Protein AF-0000000080018360 (afdb_homodimer)

Foldseek 3Di:
DDPVVLVVLLLVVDDPVVNVVVVVVVVVVVVLVPPPDPVLVSLLVVLVVLLVVLVVCLVVDDPVVSVLSVVVNVVSVVCNVCVVVLVVDPVSVVVCVVVVVVSVVVVCVVVCSVVVSVVVVD/DDPVVLVVLLLVVDDPVVNVVVVVVVVVVVVLVPPPDPVLVSVLVVLVVLLVVLVVPLVVDDPVVSVLSVVVNVVSVVCNVCVVVLVVDPVSVVVCVVVVVVVVVVVCVVVCSVVVSVVVVD

Sequence (244 aa):
MTDLTKKQERFLQDDIPTRLGHLAANLARIKSFSDEQTHPDFAVNLIRESQYFIEWTAPQMDIDTAAELVDLGRTLSRWKLNWEKIWSDAAALSQVKGEVASWSQRVLDMSGLLSESVSEACMTDLTKKQERFLQDDIPTRLGHLAANLARIKSFSDEQTHPDFAVNLIRESQYFIEWTAPQMDIDTAAELVDLGRTLSRWKLNWEKIWSDAAALSQVKGEVASWSQRVLDMSGLLSESVSEAC

Solvent-accessible surface area (backbone atoms only — not comparable to full-atom values): 12720 Å² total; per-residue (Å²): 132,52,76,64,51,55,50,45,56,57,52,65,71,44,55,67,44,56,44,31,43,52,42,20,51,39,30,47,49,37,25,57,62,38,46,78,85,59,53,69,51,47,45,41,50,41,42,52,52,40,44,50,51,38,67,74,45,32,82,79,44,59,70,70,59,21,50,52,41,48,51,50,41,51,52,42,49,54,44,58,76,40,35,71,61,30,68,74,28,70,70,50,20,51,48,49,27,56,52,30,47,53,48,18,53,52,35,33,60,71,26,43,58,65,55,50,64,54,51,72,71,101,129,52,76,65,51,55,50,46,56,57,52,64,70,44,55,68,42,57,44,32,42,54,43,19,53,37,30,47,48,38,25,54,61,37,45,76,85,53,51,70,50,47,44,42,49,42,42,52,54,40,43,50,51,38,66,74,44,31,82,78,44,60,70,70,59,21,50,51,41,49,51,50,42,50,53,43,50,52,46,57,76,40,37,72,61,29,70,75,28,69,69,50,22,52,50,48,26,53,51,31,45,53,49,20,51,51,37,31,60,72,24,43,57,64,54,53,64,54,53,72,72,102

Radius of gyration: 18.2 Å; Cα contacts (8 Å, |Δi|>4): 245; chains: 2; bounding box: 44×48×46 Å

pLDDT: mean 80.04, std 15.71, range [26.86, 96.25]

Structure (mmCIF, N/CA/C/O backbone):
data_AF-0000000080018360-model_v1
#
loop_
_entity.id
_entity.type
_entity.pdbx_description
1 polymer 'Uncharacterized protein'
#
loop_
_atom_site.group_PDB
_atom_site.id
_atom_site.type_symbol
_atom_site.label_atom_id
_atom_site.label_alt_id
_atom_site.label_comp_id
_atom_site.label_asym_id
_atom_site.label_entity_id
_atom_site.label_seq_id
_atom_site.pdbx_PDB_ins_code
_atom_site.Cartn_x
_atom_site.Cartn_y
_atom_site.Cartn_z
_atom_site.occupancy
_atom_site.B_iso_or_equiv
_atom_site.auth_seq_id
_atom_site.auth_comp_id
_atom_site.auth_asym_id
_atom_site.auth_atom_id
_atom_site.pdbx_PDB_model_num
ATOM 1 N N . MET A 1 1 ? 8.453 3.771 -24.656 1 48.09 1 MET A N 1
ATOM 2 C CA . MET A 1 1 ? 8.695 2.994 -23.453 1 48.09 1 MET A CA 1
ATOM 3 C C . MET A 1 1 ? 7.438 2.941 -22.578 1 48.09 1 MET A C 1
ATOM 5 O O . MET A 1 1 ? 6.82 3.975 -22.312 1 48.09 1 MET A O 1
ATOM 9 N N . THR A 1 2 ? 6.727 1.75 -22.422 1 59.97 2 THR A N 1
ATOM 10 C CA . THR A 1 2 ? 5.473 1.615 -21.703 1 59.97 2 THR A CA 1
ATOM 11 C C . THR A 1 2 ? 5.68 1.87 -20.203 1 59.97 2 THR A C 1
ATOM 13 O O . THR A 1 2 ? 6.812 1.861 -19.719 1 59.97 2 THR A O 1
ATOM 16 N N . ASP A 1 3 ? 4.605 2.414 -19.656 1 65.56 3 ASP A N 1
ATOM 17 C CA . ASP A 1 3 ? 4.652 2.684 -18.219 1 65.56 3 ASP A CA 1
ATOM 18 C C . ASP A 1 3 ? 5.32 1.534 -17.469 1 65.56 3 ASP A C 1
ATOM 20 O O . ASP A 1 3 ? 6.07 1.761 -16.516 1 65.56 3 ASP A O 1
ATOM 24 N N . LEU A 1 4 ? 5.094 0.292 -17.953 1 72.75 4 LEU A N 1
ATOM 25 C CA . LEU A 1 4 ? 5.664 -0.901 -17.344 1 72.75 4 LEU A CA 1
ATOM 26 C C . LEU A 1 4 ? 7.176 -0.945 -17.547 1 72.75 4 LEU A C 1
ATOM 28 O O . LEU A 1 4 ? 7.914 -1.351 -16.656 1 72.75 4 LEU A O 1
ATOM 32 N N . THR A 1 5 ? 7.617 -0.548 -18.703 1 76.44 5 THR A N 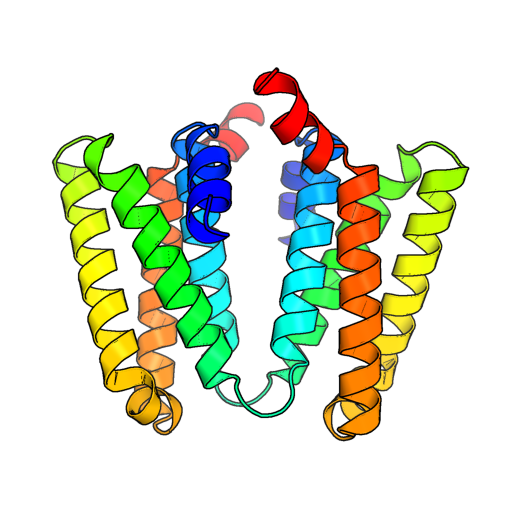1
ATOM 33 C CA . THR A 1 5 ? 9.047 -0.543 -19 1 76.44 5 THR A CA 1
ATOM 34 C C . THR A 1 5 ? 9.781 0.445 -18.109 1 76.44 5 THR A C 1
ATOM 36 O O . THR A 1 5 ? 10.875 0.149 -17.609 1 76.44 5 THR A O 1
ATOM 39 N N . LYS A 1 6 ? 9.25 1.618 -17.969 1 70.88 6 LYS A N 1
ATOM 40 C CA . LYS A 1 6 ? 9.836 2.619 -17.094 1 70.88 6 LYS A CA 1
ATOM 41 C C . LYS A 1 6 ? 9.906 2.109 -15.648 1 70.88 6 LYS A C 1
ATOM 43 O O . LYS A 1 6 ? 10.914 2.301 -14.969 1 70.88 6 LYS A O 1
ATOM 48 N N . LYS A 1 7 ? 8.805 1.447 -15.188 1 77.06 7 LYS A N 1
ATOM 49 C CA . LYS A 1 7 ? 8.742 0.887 -13.844 1 77.06 7 LYS A CA 1
ATOM 50 C C . LYS A 1 7 ? 9.797 -0.202 -13.656 1 77.06 7 LYS A C 1
ATOM 52 O O . LYS A 1 7 ? 10.445 -0.273 -12.609 1 77.06 7 LYS A O 1
ATOM 57 N N . GLN A 1 8 ? 9.945 -0.97 -14.734 1 83.31 8 GLN A N 1
ATOM 58 C CA . GLN A 1 8 ? 10.938 -2.039 -14.68 1 83.31 8 GLN A CA 1
ATOM 59 C C . GLN A 1 8 ? 12.344 -1.473 -14.539 1 83.31 8 GLN A C 1
ATOM 61 O O . GLN A 1 8 ? 13.141 -1.956 -13.727 1 83.31 8 GLN A O 1
ATOM 66 N N . GLU A 1 9 ? 12.633 -0.503 -15.359 1 80.56 9 GLU A N 1
ATOM 67 C CA . GLU A 1 9 ? 13.961 0.108 -15.352 1 80.56 9 GLU A CA 1
ATOM 68 C C . GLU A 1 9 ? 14.297 0.678 -13.977 1 80.56 9 GLU A C 1
ATOM 70 O O . GLU A 1 9 ? 15.406 0.505 -13.477 1 80.56 9 GLU A O 1
ATOM 75 N N . ARG A 1 10 ? 13.391 1.331 -13.391 1 78.88 10 ARG A N 1
ATOM 76 C CA . ARG A 1 10 ? 13.578 1.902 -12.062 1 78.88 10 ARG A CA 1
ATOM 77 C C . ARG A 1 10 ? 13.742 0.808 -11.016 1 78.88 10 ARG A C 1
ATOM 79 O O . ARG A 1 10 ? 14.602 0.912 -10.133 1 78.88 10 ARG A O 1
ATOM 86 N N . PHE A 1 11 ? 12.828 -0.207 -11.164 1 84.12 11 PHE A N 1
ATOM 87 C CA . PHE A 1 11 ? 12.828 -1.333 -10.234 1 84.12 11 PHE A CA 1
ATOM 88 C C . PHE A 1 11 ? 14.172 -2.059 -10.273 1 84.12 11 PHE A C 1
ATOM 90 O O . PHE A 1 11 ? 14.703 -2.438 -9.227 1 84.12 11 PHE A O 1
ATOM 97 N N . LEU A 1 12 ? 14.75 -2.127 -11.422 1 85.38 12 LEU A N 1
ATOM 98 C CA . LEU A 1 12 ? 15.969 -2.908 -11.602 1 85.38 12 LEU A CA 1
ATOM 99 C C . LEU A 1 12 ? 17.188 -2.115 -11.148 1 85.38 12 LEU A C 1
ATOM 101 O O . LEU A 1 12 ? 18.266 -2.686 -10.961 1 85.38 12 LEU A O 1
ATOM 105 N N . GLN A 1 13 ? 17.078 -0.792 -10.906 1 81.94 13 GLN A N 1
ATOM 106 C CA . GLN A 1 13 ? 18.172 0.032 -10.383 1 81.94 13 GLN A CA 1
ATOM 107 C C . GLN A 1 13 ? 18.406 -0.251 -8.898 1 81.94 13 GLN A C 1
ATOM 109 O O . GLN A 1 13 ? 19.484 0.001 -8.375 1 81.94 13 GLN A O 1
ATOM 114 N N . ASP A 1 14 ? 17.375 -0.763 -8.258 1 81.38 14 ASP A N 1
ATOM 115 C CA . ASP A 1 14 ? 17.484 -1.084 -6.84 1 81.38 14 ASP A CA 1
ATOM 116 C C . ASP A 1 14 ? 18.266 -2.377 -6.625 1 81.38 14 ASP A C 1
ATOM 118 O O . ASP A 1 14 ? 18.281 -3.248 -7.5 1 81.38 14 ASP A O 1
ATOM 122 N N . ASP A 1 15 ? 18.984 -2.4 -5.461 1 84.62 15 ASP A N 1
ATOM 123 C CA . ASP A 1 15 ? 19.625 -3.662 -5.113 1 84.62 15 ASP A CA 1
ATOM 124 C C . ASP A 1 15 ? 18.594 -4.719 -4.73 1 84.62 15 ASP A C 1
ATOM 126 O O . ASP A 1 15 ? 17.422 -4.398 -4.508 1 84.62 15 ASP A O 1
ATOM 130 N N . ILE A 1 16 ? 18.906 -5.984 -4.691 1 85.06 16 ILE A N 1
ATOM 131 C CA . ILE A 1 16 ? 18.016 -7.125 -4.52 1 85.06 16 ILE A CA 1
ATOM 132 C C . ILE A 1 16 ? 17.266 -6.992 -3.201 1 85.06 16 ILE A C 1
ATOM 134 O O . ILE A 1 16 ? 16.031 -7.145 -3.164 1 85.06 16 ILE A O 1
ATOM 138 N N . PRO A 1 17 ? 17.938 -6.621 -2.035 1 82.06 17 PRO A N 1
ATOM 139 C CA . PRO A 1 17 ? 17.188 -6.453 -0.789 1 82.06 17 PRO A CA 1
ATOM 140 C C . PRO A 1 17 ? 16.078 -5.398 -0.902 1 82.06 17 PRO A C 1
ATOM 142 O O . PRO A 1 17 ? 14.977 -5.602 -0.398 1 82.06 17 PRO A O 1
ATOM 145 N N . THR A 1 18 ? 16.297 -4.34 -1.605 1 81.94 18 THR A N 1
ATOM 146 C CA . THR A 1 18 ? 15.312 -3.285 -1.796 1 81.94 18 THR A CA 1
ATOM 147 C C . THR A 1 18 ? 14.18 -3.764 -2.695 1 81.94 18 THR A C 1
ATOM 149 O O . THR A 1 18 ? 13.008 -3.488 -2.426 1 81.94 18 THR A O 1
ATOM 152 N N . ARG A 1 19 ? 14.5 -4.516 -3.748 1 85.19 19 ARG A N 1
ATOM 153 C CA . ARG A 1 19 ? 13.492 -5.07 -4.637 1 85.19 19 ARG A CA 1
ATOM 154 C C . ARG A 1 19 ? 12.562 -6.023 -3.887 1 85.19 19 ARG A C 1
ATOM 156 O O . ARG A 1 19 ? 11.344 -5.957 -4.035 1 85.19 19 ARG A O 1
ATOM 163 N N . LEU A 1 20 ? 13.125 -6.883 -3.098 1 86.81 20 LEU A N 1
ATOM 164 C CA . LEU A 1 20 ? 12.344 -7.809 -2.285 1 86.81 20 LEU A CA 1
ATOM 165 C C . LEU A 1 20 ? 11.516 -7.055 -1.244 1 86.81 20 LEU A C 1
ATOM 167 O O . LEU A 1 20 ? 10.414 -7.48 -0.891 1 86.81 20 LEU A O 1
ATOM 171 N N . GLY A 1 21 ? 12.023 -5.941 -0.78 1 83.5 21 GLY A N 1
ATOM 172 C CA . GLY A 1 21 ? 11.266 -5.074 0.111 1 83.5 21 GLY A CA 1
ATOM 173 C C . GLY A 1 21 ? 10 -4.527 -0.522 1 83.5 21 GLY A C 1
ATOM 174 O O . GLY A 1 21 ? 8.945 -4.496 0.115 1 83.5 21 GLY A O 1
ATOM 175 N N . HIS A 1 22 ? 10.125 -4.098 -1.793 1 82.44 22 HIS A N 1
ATOM 176 C CA . HIS A 1 22 ? 8.953 -3.623 -2.52 1 82.44 22 HIS A CA 1
ATOM 177 C C . HIS A 1 22 ? 7.902 -4.723 -2.65 1 82.44 22 HIS A C 1
ATOM 179 O O . HIS A 1 22 ? 6.707 -4.469 -2.49 1 82.44 22 HIS A O 1
ATOM 185 N N . LEU A 1 23 ? 8.391 -5.973 -2.99 1 89.25 23 LEU A N 1
ATOM 186 C CA . LEU A 1 23 ? 7.496 -7.117 -3.102 1 89.25 23 LEU A CA 1
ATOM 187 C C . LEU A 1 23 ? 6.801 -7.398 -1.773 1 89.25 23 LEU A C 1
ATOM 189 O O . LEU A 1 23 ? 5.578 -7.566 -1.73 1 89.25 23 LEU A O 1
ATOM 193 N N . ALA A 1 24 ? 7.512 -7.391 -0.671 1 87.44 24 ALA A N 1
ATOM 194 C CA . ALA A 1 24 ? 6.949 -7.609 0.659 1 87.44 24 ALA A CA 1
ATOM 195 C C . ALA A 1 24 ? 5.914 -6.543 0.998 1 87.44 24 ALA A C 1
ATOM 197 O O . ALA A 1 24 ? 4.867 -6.844 1.574 1 87.44 24 ALA A O 1
ATOM 198 N N . ALA A 1 25 ? 6.215 -5.32 0.672 1 81.5 25 ALA A N 1
ATOM 199 C CA . ALA A 1 25 ? 5.293 -4.219 0.925 1 81.5 25 ALA A CA 1
ATOM 200 C C . ALA A 1 25 ? 3.984 -4.41 0.163 1 81.5 25 ALA A C 1
ATOM 202 O O . ALA A 1 25 ? 2.902 -4.156 0.7 1 81.5 25 ALA A O 1
ATOM 203 N N . ASN A 1 26 ? 4.059 -4.852 -1.148 1 83.38 26 ASN A N 1
ATOM 204 C CA . ASN A 1 26 ? 2.854 -5.141 -1.919 1 83.38 26 ASN A CA 1
ATOM 205 C C . ASN A 1 26 ? 2.014 -6.23 -1.256 1 83.38 26 ASN A C 1
ATOM 207 O O . ASN A 1 26 ? 0.793 -6.102 -1.15 1 83.38 26 ASN A O 1
ATOM 211 N N . LEU A 1 27 ? 2.688 -7.32 -0.835 1 88.88 27 LEU A N 1
ATOM 212 C CA . LEU A 1 27 ? 1.98 -8.422 -0.188 1 88.88 27 LEU A CA 1
ATOM 213 C C . LEU A 1 27 ? 1.293 -7.945 1.089 1 88.88 27 LEU A C 1
ATOM 215 O O . LEU A 1 27 ? 0.146 -8.312 1.354 1 88.88 27 LEU A O 1
ATOM 219 N N . ALA A 1 28 ? 1.943 -7.133 1.874 1 82.38 28 ALA A N 1
ATOM 220 C CA . ALA A 1 28 ? 1.349 -6.559 3.08 1 82.38 28 ALA A CA 1
ATOM 221 C C . ALA A 1 28 ? 0.126 -5.711 2.738 1 82.38 28 ALA A C 1
ATOM 223 O O . ALA A 1 28 ? -0.872 -5.73 3.463 1 82.38 28 ALA A O 1
ATOM 224 N N . ARG A 1 29 ? 0.218 -5.055 1.619 1 78.56 29 ARG A N 1
ATOM 225 C CA . ARG A 1 29 ? -0.897 -4.219 1.186 1 78.56 29 ARG A CA 1
ATOM 226 C C . ARG A 1 29 ? -2.074 -5.07 0.728 1 78.56 29 ARG A C 1
ATOM 228 O O . ARG A 1 29 ? -3.232 -4.734 0.991 1 78.56 29 ARG A O 1
ATOM 235 N N . ILE A 1 30 ? -1.871 -6.152 0.017 1 81.19 30 ILE A N 1
ATOM 236 C CA . ILE A 1 30 ? -2.924 -7.078 -0.384 1 81.19 30 ILE A CA 1
ATOM 237 C C . ILE A 1 30 ? -3.643 -7.609 0.855 1 81.19 30 ILE A C 1
ATOM 239 O O . ILE A 1 30 ? -4.875 -7.676 0.886 1 81.19 30 ILE A O 1
ATOM 243 N N . LYS A 1 31 ? -2.807 -8.016 1.844 1 79.31 31 LYS A N 1
ATOM 244 C CA . LYS A 1 31 ? -3.383 -8.477 3.105 1 79.31 31 LYS A CA 1
ATOM 245 C C . LYS A 1 31 ? -4.309 -7.418 3.699 1 79.31 31 LYS A C 1
ATOM 247 O O . LYS A 1 31 ? -5.418 -7.734 4.141 1 79.31 31 LYS A O 1
ATOM 252 N N . SER A 1 32 ? -3.85 -6.305 3.715 1 69.75 32 SER A N 1
ATOM 253 C CA . SER A 1 32 ? -4.609 -5.215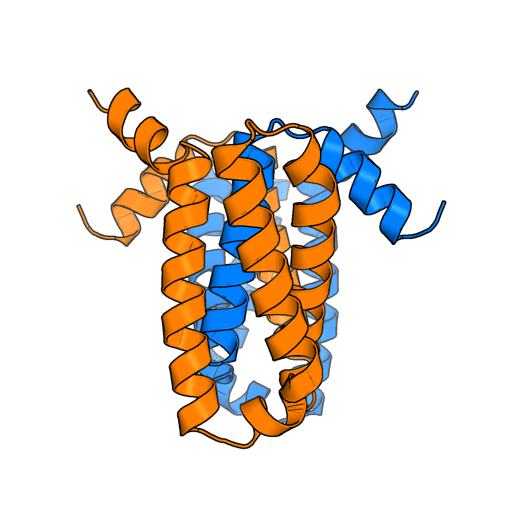 4.32 1 69.75 32 SER A CA 1
ATOM 254 C C . SER A 1 32 ? -5.926 -4.984 3.586 1 69.75 32 SER A C 1
ATOM 256 O O . SER A 1 32 ? -6.949 -4.699 4.211 1 69.75 32 SER A O 1
ATOM 258 N N . PHE A 1 33 ? -5.914 -5.133 2.301 1 65.69 33 PHE A N 1
ATOM 259 C CA . PHE A 1 33 ? -7.117 -4.953 1.498 1 65.69 33 PHE A CA 1
ATOM 260 C C . PHE A 1 33 ? -8.102 -6.094 1.726 1 65.69 33 PHE A C 1
ATOM 262 O O . PHE A 1 33 ? -9.312 -5.902 1.655 1 65.69 33 PHE A O 1
ATOM 269 N N . SER A 1 34 ? -7.547 -7.363 1.735 1 59.34 34 SER A N 1
ATOM 270 C CA . SER A 1 34 ? -8.414 -8.523 1.923 1 59.34 34 SER A CA 1
ATOM 271 C C . SER A 1 34 ? -9.117 -8.477 3.275 1 59.34 34 SER A C 1
ATOM 273 O O . SER A 1 34 ? -10.031 -9.258 3.533 1 59.34 34 SER A O 1
ATOM 275 N N . ASP A 1 35 ? -8.586 -7.898 4.07 1 53.12 35 ASP A N 1
ATOM 276 C CA . ASP A 1 35 ? -9.281 -7.746 5.34 1 53.12 35 ASP A CA 1
ATOM 277 C C . ASP A 1 35 ? -10.672 -7.141 5.137 1 53.12 35 ASP A C 1
ATOM 279 O O . ASP A 1 35 ? -10.852 -6.27 4.289 1 53.12 35 ASP A O 1
ATOM 283 N N . GLU A 1 36 ? -11.664 -8.328 5.051 1 45.75 36 GLU A N 1
ATOM 284 C CA . GLU A 1 36 ? -13.078 -8.062 4.836 1 45.75 36 GLU A CA 1
ATOM 285 C C . GLU A 1 36 ? -13.352 -6.562 4.727 1 45.75 36 GLU A C 1
ATOM 287 O O . GLU A 1 36 ? -13.945 -6.102 3.748 1 45.75 36 GLU A O 1
ATOM 292 N N . GLN A 1 37 ? -14.289 -6.273 5.727 1 41 37 GLN A N 1
ATOM 293 C CA . GLN A 1 37 ? -15.125 -5.09 5.906 1 41 37 GLN A CA 1
ATOM 294 C C . GLN A 1 37 ? -14.359 -3.818 5.562 1 41 37 GLN A C 1
ATOM 296 O O . GLN A 1 37 ? -14.891 -2.92 4.906 1 41 37 GLN A O 1
ATOM 301 N N . THR A 1 38 ? -13.328 -3.27 6.543 1 46.16 38 THR A N 1
ATOM 302 C CA . THR A 1 38 ? -13.117 -1.935 7.094 1 46.16 38 THR A CA 1
ATOM 303 C C . THR A 1 38 ? -12.102 -1.157 6.258 1 46.16 38 THR A C 1
ATOM 305 O O . THR A 1 38 ? -10.898 -1.269 6.473 1 46.16 38 THR A O 1
ATOM 308 N N . HIS A 1 39 ? -12.219 -1.33 4.98 1 53.59 39 HIS A N 1
ATOM 309 C CA . HIS A 1 39 ? -11.492 -0.541 3.994 1 53.59 39 HIS A CA 1
ATOM 310 C C . HIS A 1 39 ? -11.172 0.852 4.527 1 53.59 39 HIS A C 1
ATOM 312 O O . HIS A 1 39 ? -10.016 1.288 4.484 1 53.59 39 HIS A O 1
ATOM 318 N N . PRO A 1 40 ? -12.352 1.3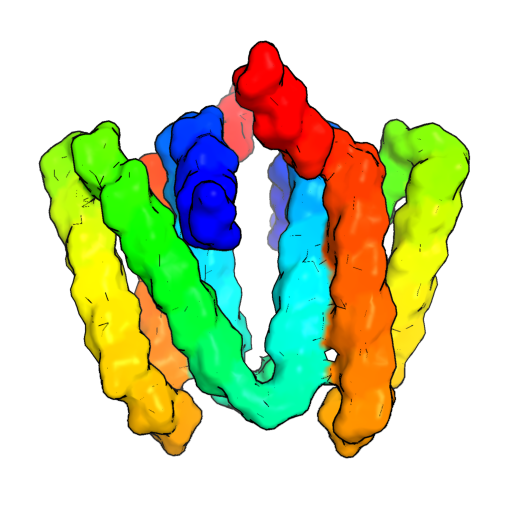68 5.012 1 62.31 40 PRO A N 1
ATOM 319 C CA . PRO A 1 40 ? -12.094 2.709 5.539 1 62.31 40 PRO A CA 1
ATOM 320 C C . PRO A 1 40 ? -10.984 2.729 6.59 1 62.31 40 PRO A C 1
ATOM 322 O O . PRO A 1 40 ? -10.211 3.686 6.66 1 62.31 40 PRO A O 1
ATOM 325 N N . ASP A 1 41 ? -10.906 1.486 7.211 1 65.44 41 ASP A N 1
ATOM 326 C CA . ASP A 1 41 ? -9.922 1.452 8.289 1 65.44 41 ASP A CA 1
ATOM 327 C C . ASP A 1 41 ? -8.5 1.426 7.738 1 65.44 41 ASP A C 1
ATOM 329 O O . ASP A 1 41 ? -7.59 2.018 8.328 1 65.44 41 ASP A O 1
ATOM 333 N N . PHE A 1 42 ? -8.375 0.787 6.723 1 71.69 42 PHE A N 1
ATOM 334 C CA . PHE A 1 42 ? -7.043 0.694 6.129 1 71.69 42 PHE A CA 1
ATOM 335 C C . PHE A 1 42 ? -6.566 2.061 5.648 1 71.69 42 PHE A C 1
ATOM 337 O O . PHE A 1 42 ? -5.41 2.43 5.859 1 71.69 42 PHE A O 1
ATOM 344 N N . ALA A 1 43 ? -7.469 2.746 4.953 1 77.06 43 ALA A N 1
ATOM 345 C CA . ALA A 1 43 ? -7.109 4.09 4.512 1 77.06 43 ALA A CA 1
ATOM 346 C C . ALA A 1 43 ? -6.742 4.98 5.695 1 77.06 43 ALA A C 1
ATOM 348 O O . ALA A 1 43 ? -5.789 5.758 5.621 1 77.06 43 ALA A O 1
ATOM 349 N N . VAL A 1 44 ? -7.434 4.723 6.758 1 79 44 VAL A N 1
ATOM 350 C CA . VAL A 1 44 ? -7.176 5.508 7.961 1 79 44 VAL A CA 1
ATOM 351 C C . VAL A 1 44 ? -5.805 5.148 8.531 1 79 44 VAL A C 1
ATOM 353 O O . VAL A 1 44 ? -5.07 6.02 8.992 1 79 44 VAL A O 1
ATOM 356 N N . ASN A 1 45 ? -5.473 3.883 8.492 1 80.88 45 ASN A N 1
ATOM 357 C CA . ASN A 1 45 ? -4.16 3.449 8.961 1 80.88 45 ASN A CA 1
ATOM 358 C C . ASN A 1 45 ? -3.041 4.055 8.117 1 80.88 45 ASN A C 1
ATOM 360 O O . ASN A 1 45 ? -2.01 4.469 8.648 1 80.88 45 ASN A O 1
ATOM 364 N N . LEU A 1 46 ? -3.211 4.094 6.812 1 83.31 46 LEU A N 1
ATOM 365 C CA . LEU A 1 46 ? -2.24 4.723 5.922 1 83.31 46 LEU A CA 1
ATOM 366 C C . LEU A 1 46 ? -2.105 6.211 6.227 1 83.31 46 LEU A C 1
ATOM 368 O O . LEU A 1 46 ? -1.002 6.758 6.191 1 83.31 46 LEU A O 1
ATOM 372 N N . ILE A 1 47 ? -3.25 6.816 6.512 1 88.31 47 ILE A N 1
ATOM 373 C CA . ILE A 1 47 ? -3.252 8.234 6.871 1 88.31 47 ILE A CA 1
ATOM 374 C C . ILE A 1 47 ? -2.449 8.445 8.148 1 88.31 47 ILE A C 1
ATOM 376 O O . ILE A 1 47 ? -1.579 9.312 8.211 1 88.31 47 ILE A O 1
ATOM 380 N N . ARG A 1 48 ? -2.666 7.617 9.117 1 86.31 48 ARG A N 1
ATOM 381 C CA . ARG A 1 48 ? -1.957 7.711 10.391 1 86.31 48 ARG A CA 1
ATOM 382 C C . ARG A 1 48 ? -0.458 7.508 10.195 1 86.31 48 ARG A C 1
ATOM 384 O O . ARG A 1 48 ? 0.35 8.273 10.727 1 86.31 48 ARG A O 1
ATOM 391 N N . GLU A 1 49 ? -0.096 6.473 9.477 1 87.56 49 GLU A N 1
ATOM 392 C CA . GLU A 1 49 ? 1.311 6.199 9.203 1 87.56 49 GLU A CA 1
ATOM 393 C C . GLU A 1 49 ? 1.963 7.363 8.461 1 87.56 49 GLU A C 1
ATOM 395 O O . GLU A 1 49 ? 3.104 7.73 8.75 1 87.56 49 GLU A O 1
ATOM 400 N N . SER A 1 50 ? 1.265 7.914 7.512 1 91.5 50 SER A N 1
ATOM 401 C CA . SER A 1 50 ? 1.762 9.062 6.762 1 91.5 50 SER A CA 1
ATOM 402 C C . SER A 1 50 ? 1.979 10.266 7.672 1 91.5 50 SER A C 1
ATOM 404 O O . SER A 1 50 ? 2.938 11.023 7.496 1 91.5 50 SER A O 1
ATOM 406 N N . GLN A 1 51 ? 1.115 10.461 8.695 1 90.94 51 GLN A N 1
ATOM 407 C CA . GLN A 1 51 ? 1.272 11.539 9.664 1 90.94 51 GLN A CA 1
ATOM 408 C C . GLN A 1 51 ? 2.549 11.367 10.477 1 90.94 51 GLN A C 1
ATOM 410 O O . GLN A 1 51 ? 3.258 12.336 10.75 1 90.94 51 GLN A O 1
ATOM 415 N N . TYR A 1 52 ? 2.863 10.141 10.844 1 90 52 TYR A N 1
ATOM 416 C CA . TYR A 1 52 ? 4.113 9.859 11.539 1 90 52 TYR A CA 1
ATOM 417 C C . TYR A 1 52 ? 5.312 10.18 10.664 1 90 52 TYR A C 1
ATOM 419 O O . TYR A 1 52 ? 6.285 10.789 11.117 1 90 52 TYR A O 1
ATOM 427 N N . PHE A 1 53 ? 5.301 9.766 9.391 1 91.75 53 PHE A N 1
ATOM 428 C CA . PHE A 1 53 ? 6.391 10.031 8.461 1 91.75 53 PHE A CA 1
ATOM 429 C C . PHE A 1 53 ? 6.66 11.531 8.352 1 91.75 53 PHE A C 1
ATOM 431 O O . PHE A 1 53 ? 7.816 11.953 8.305 1 91.75 53 PHE A O 1
ATOM 438 N N . ILE A 1 54 ? 5.543 12.305 8.289 1 92.19 54 ILE A N 1
ATOM 439 C CA . ILE A 1 54 ? 5.664 13.758 8.195 1 92.19 54 ILE A CA 1
ATOM 440 C C . ILE A 1 54 ? 6.293 14.305 9.477 1 92.19 54 ILE A C 1
ATOM 442 O O . ILE A 1 54 ? 7.242 15.094 9.422 1 92.19 54 ILE A O 1
ATOM 446 N N . GLU A 1 55 ? 5.816 13.859 10.609 1 91.06 55 GLU A N 1
ATOM 447 C CA . GLU A 1 55 ? 6.32 14.305 11.906 1 91.06 55 GLU A CA 1
ATOM 448 C C . GLU A 1 55 ? 7.805 13.992 12.055 1 91.06 55 GLU A C 1
ATOM 450 O O . GLU A 1 55 ? 8.562 14.805 12.609 1 91.06 55 GLU A O 1
ATOM 455 N N . TRP A 1 56 ? 8.258 12.883 11.562 1 90.62 56 TRP A N 1
ATOM 456 C CA . TRP A 1 56 ? 9.633 12.43 11.727 1 90.62 56 TRP A CA 1
ATOM 457 C C . TRP A 1 56 ? 10.547 13.078 10.695 1 90.62 56 TRP A C 1
ATOM 459 O O . TRP A 1 56 ? 11.758 13.172 10.906 1 90.62 56 TRP A O 1
ATOM 469 N N . THR A 1 57 ? 10 13.539 9.562 1 92.44 57 THR A N 1
ATOM 470 C CA . THR A 1 57 ? 10.82 14.016 8.453 1 92.44 57 THR A CA 1
ATOM 471 C C . THR A 1 57 ? 10.82 15.539 8.406 1 92.44 57 THR A C 1
ATOM 473 O O . THR A 1 57 ? 11.859 16.156 8.148 1 92.44 57 THR A O 1
ATOM 476 N N . ALA A 1 58 ? 9.656 16.203 8.688 1 90.75 58 ALA A N 1
ATOM 477 C CA . ALA A 1 58 ? 9.43 17.641 8.477 1 90.75 58 ALA A CA 1
ATOM 478 C C . ALA A 1 58 ? 10.477 18.469 9.211 1 90.75 58 ALA A C 1
ATOM 480 O O . ALA A 1 58 ? 10.984 19.453 8.672 1 90.75 58 ALA A O 1
ATOM 481 N N . PRO A 1 59 ? 10.875 18.094 10.453 1 89.88 59 PRO A N 1
ATOM 482 C CA . PRO A 1 59 ? 11.828 18.922 11.195 1 89.88 59 PRO A CA 1
ATOM 483 C C . PRO A 1 59 ? 13.203 18.984 10.531 1 89.88 59 PRO A C 1
ATOM 485 O O . PRO A 1 59 ? 13.992 19.891 10.836 1 89.88 59 PRO A O 1
ATOM 488 N N . GLN A 1 60 ? 13.57 18.062 9.641 1 90.12 60 GLN A N 1
ATOM 489 C CA . GLN A 1 60 ? 14.891 17.984 9.008 1 90.12 60 GLN A CA 1
AT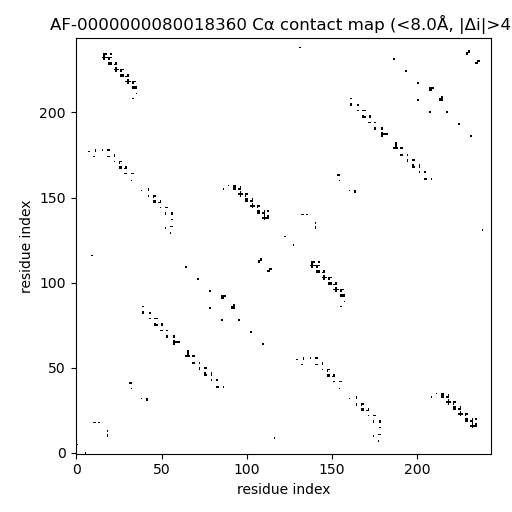OM 490 C C . GLN A 1 60 ? 14.875 18.641 7.633 1 90.12 60 GLN A C 1
ATOM 492 O O . GLN A 1 60 ? 15.906 18.688 6.957 1 90.12 60 GLN A O 1
ATOM 497 N N . MET A 1 61 ? 13.75 19.156 7.254 1 89.94 61 MET A N 1
ATOM 498 C CA . MET A 1 61 ? 13.609 19.766 5.938 1 89.94 61 MET A CA 1
ATOM 499 C C . MET A 1 61 ? 13.812 21.281 6.02 1 89.94 61 MET A C 1
ATOM 501 O O . MET A 1 61 ? 13.828 21.844 7.109 1 89.94 61 MET A O 1
ATOM 505 N N . ASP A 1 62 ? 14.125 21.922 4.855 1 91.69 62 ASP A N 1
ATOM 506 C CA . ASP A 1 62 ? 14.133 23.375 4.82 1 91.69 62 ASP A CA 1
ATOM 507 C C . ASP A 1 62 ? 12.75 23.938 5.145 1 91.69 62 ASP A C 1
ATOM 509 O O . ASP A 1 62 ? 11.75 23.234 5.066 1 91.69 62 ASP A O 1
ATOM 513 N N . ILE A 1 63 ? 12.562 25.156 5.488 1 92.62 63 ILE A N 1
ATOM 514 C CA . ILE A 1 63 ? 11.375 25.797 6.043 1 92.62 63 ILE A CA 1
ATOM 515 C C . ILE A 1 63 ? 10.219 25.672 5.051 1 92.62 63 ILE A C 1
ATOM 517 O O . ILE A 1 63 ? 9.086 25.359 5.441 1 92.62 63 ILE A O 1
ATOM 521 N N . ASP A 1 64 ? 10.477 25.922 3.787 1 92.44 64 ASP A N 1
ATOM 522 C CA . ASP A 1 64 ? 9.422 25.891 2.775 1 92.44 64 ASP A CA 1
ATOM 523 C C . ASP A 1 64 ? 8.859 24.484 2.604 1 92.44 64 ASP A C 1
ATOM 525 O O . ASP A 1 64 ? 7.641 24.297 2.572 1 92.44 64 ASP A O 1
ATOM 529 N N . THR A 1 65 ? 9.766 23.5 2.525 1 92.5 65 THR A N 1
ATOM 530 C CA . THR A 1 65 ? 9.352 22.125 2.348 1 92.5 65 THR A CA 1
ATOM 531 C C . THR A 1 65 ? 8.664 21.594 3.607 1 92.5 65 THR A C 1
ATOM 533 O O . THR A 1 65 ? 7.68 20.859 3.523 1 92.5 65 THR A O 1
ATOM 536 N N . ALA A 1 66 ? 9.195 22 4.758 1 93.75 66 ALA A N 1
ATOM 537 C CA . ALA A 1 66 ? 8.578 21.625 6.027 1 93.75 66 ALA A CA 1
ATOM 538 C C . ALA A 1 66 ? 7.141 22.141 6.105 1 93.75 66 ALA A C 1
ATOM 540 O O . ALA A 1 66 ? 6.242 21.422 6.547 1 93.75 66 ALA A O 1
ATOM 541 N N . ALA A 1 67 ? 6.969 23.359 5.68 1 94.44 67 ALA A N 1
ATOM 542 C CA . ALA A 1 67 ? 5.641 23.969 5.711 1 94.44 67 ALA A CA 1
ATOM 543 C C . ALA A 1 67 ? 4.668 23.203 4.82 1 94.44 67 ALA A C 1
ATOM 545 O O . ALA A 1 67 ? 3.51 23 5.184 1 94.44 67 ALA A O 1
ATOM 546 N N . GLU A 1 68 ? 5.156 22.75 3.672 1 94.69 68 GLU A N 1
ATOM 547 C CA . GLU A 1 68 ? 4.324 21.969 2.76 1 94.69 68 GLU A CA 1
ATOM 548 C C . GLU A 1 68 ? 3.941 20.625 3.377 1 94.69 68 GLU A C 1
ATOM 550 O O . GLU A 1 68 ? 2.793 20.203 3.27 1 94.69 68 GLU A O 1
ATOM 555 N N . LEU A 1 69 ? 4.922 20.016 4.027 1 94.94 69 LEU A N 1
ATOM 556 C CA . LEU A 1 69 ? 4.656 18.75 4.684 1 94.94 69 LEU A CA 1
ATOM 557 C C . LEU A 1 69 ? 3.656 18.922 5.824 1 94.94 69 LEU A C 1
ATOM 559 O O . LEU A 1 69 ? 2.779 18.078 6.023 1 94.94 69 LEU A O 1
ATOM 563 N N . VAL A 1 70 ? 3.732 20.016 6.527 1 93.44 70 VAL A N 1
ATOM 564 C CA . VAL A 1 70 ? 2.805 20.297 7.617 1 93.44 70 VAL A CA 1
ATOM 565 C C . VAL A 1 70 ? 1.399 20.516 7.059 1 93.44 70 VAL A C 1
ATOM 567 O O . VAL A 1 70 ? 0.417 20.047 7.645 1 93.44 70 VAL A O 1
ATOM 570 N N . ASP A 1 71 ? 1.314 21.188 5.91 1 95.75 71 ASP A N 1
ATOM 571 C CA . ASP A 1 71 ? 0.027 21.359 5.246 1 95.75 71 ASP A CA 1
ATOM 572 C C . ASP A 1 71 ? -0.581 20.016 4.852 1 95.75 71 ASP A C 1
ATOM 574 O O . ASP A 1 71 ? -1.785 19.812 5.012 1 95.75 71 ASP A O 1
ATOM 578 N N . LEU A 1 72 ? 0.258 19.141 4.316 1 96.12 72 LEU A N 1
ATOM 579 C CA . LEU A 1 72 ? -0.195 17.797 4.012 1 96.12 72 LEU A CA 1
ATOM 580 C C . LEU A 1 72 ? -0.672 17.078 5.273 1 96.12 72 LEU A C 1
ATOM 582 O O . LEU A 1 72 ? -1.715 16.422 5.262 1 96.12 72 LEU A O 1
ATOM 586 N N . GLY A 1 73 ? 0.09 17.234 6.363 1 94.31 73 GLY A N 1
ATOM 587 C CA . GLY A 1 73 ? -0.322 16.672 7.637 1 94.31 73 GLY A CA 1
ATOM 588 C C . GLY A 1 73 ? -1.692 17.141 8.086 1 94.31 73 GLY A C 1
ATOM 589 O O . GLY A 1 73 ? -2.506 16.344 8.555 1 94.31 73 GLY A O 1
ATOM 590 N N . ARG A 1 74 ? -1.971 18.391 7.922 1 94.62 74 ARG A N 1
ATOM 591 C CA . ARG A 1 74 ? -3.268 18.969 8.266 1 94.62 74 ARG A CA 1
ATOM 592 C C . ARG A 1 74 ? -4.375 18.375 7.402 1 94.62 74 ARG A C 1
ATOM 594 O O . ARG A 1 74 ? -5.453 18.047 7.902 1 94.62 74 ARG A O 1
ATOM 601 N N . THR A 1 75 ? -4.078 18.297 6.105 1 95.06 75 THR A N 1
ATOM 602 C CA . THR A 1 75 ? -5.031 17.703 5.18 1 95.06 75 THR A CA 1
ATOM 603 C C . THR A 1 75 ? -5.352 16.266 5.586 1 95.06 75 THR A C 1
ATOM 605 O O . THR A 1 75 ? -6.52 15.875 5.656 1 95.06 75 THR A O 1
ATOM 608 N N . LEU A 1 76 ? -4.273 15.508 5.961 1 94.19 76 LEU A N 1
ATOM 609 C CA . LEU A 1 76 ? -4.453 14.125 6.383 1 94.19 76 LEU A CA 1
ATOM 610 C C . LEU A 1 76 ? -5.27 14.047 7.668 1 94.19 76 LEU A C 1
ATOM 612 O O . LEU A 1 76 ? -6.125 13.172 7.812 1 94.19 76 LEU A O 1
ATOM 616 N N . SER A 1 77 ? -5.055 14.977 8.586 1 91.94 77 SER A N 1
ATOM 617 C CA . SER A 1 77 ? -5.805 15.023 9.836 1 91.94 77 SER A CA 1
ATOM 618 C C . SER A 1 77 ? -7.285 15.281 9.586 1 91.94 77 SER A C 1
ATOM 620 O O . SER A 1 77 ? -8.148 14.664 10.211 1 91.94 77 SER A O 1
ATOM 622 N N . ARG A 1 78 ? -7.547 16.203 8.641 1 92.25 78 ARG A N 1
ATOM 623 C CA . ARG A 1 78 ? -8.93 16.5 8.281 1 92.25 78 ARG A CA 1
ATOM 624 C C . ARG A 1 78 ? -9.617 15.266 7.688 1 92.25 78 ARG A C 1
ATOM 626 O O . ARG A 1 78 ? -10.758 14.961 8.023 1 92.25 78 ARG A O 1
ATOM 633 N N . TRP A 1 79 ? -8.945 14.625 6.793 1 92.06 79 TRP A N 1
ATOM 634 C CA . TRP A 1 79 ? -9.5 13.406 6.215 1 92.06 79 TRP A CA 1
ATOM 635 C C . TRP A 1 79 ? -9.742 12.359 7.297 1 92.06 79 TRP A C 1
ATOM 637 O O . TRP A 1 79 ? -10.812 11.742 7.34 1 92.06 79 TRP A O 1
ATOM 647 N N . LYS A 1 80 ? -8.758 12.164 8.133 1 87.12 80 LYS A N 1
ATOM 648 C CA . LYS A 1 80 ? -8.836 11.156 9.18 1 87.12 80 LYS A CA 1
ATOM 649 C C . LYS A 1 80 ? -10.047 11.391 10.078 1 87.12 80 LYS A C 1
ATOM 651 O O . LYS A 1 80 ? -10.789 10.453 10.391 1 87.12 80 LYS A O 1
ATOM 656 N N . LEU A 1 81 ? -10.305 12.633 10.414 1 88.5 81 LEU A N 1
ATOM 657 C CA . LEU A 1 81 ? -11.391 13 11.312 1 88.5 81 LEU A CA 1
ATOM 658 C C . LEU A 1 81 ? -12.742 12.766 10.656 1 88.5 81 LEU A C 1
ATOM 660 O O . LEU A 1 81 ? -13.719 12.438 11.336 1 88.5 81 LEU A O 1
ATOM 664 N N . ASN A 1 82 ? -12.758 12.953 9.375 1 87.88 82 ASN A N 1
ATOM 665 C CA . ASN A 1 82 ? -14.023 12.875 8.648 1 87.88 82 ASN A CA 1
ATOM 666 C C . ASN A 1 82 ? -14.094 11.625 7.773 1 87.88 82 ASN A C 1
ATOM 668 O O . ASN A 1 82 ? -14.898 11.562 6.84 1 87.88 82 ASN A O 1
ATOM 672 N N . TRP A 1 83 ? -13.297 10.664 8.062 1 84.88 83 TRP A N 1
ATOM 673 C CA . TRP A 1 83 ? -13.086 9.57 7.125 1 84.88 83 TRP A CA 1
ATOM 674 C C . TRP A 1 83 ? -14.367 8.781 6.91 1 84.88 83 TRP A C 1
ATOM 676 O O . TRP A 1 83 ? -14.68 8.383 5.781 1 84.88 83 TRP A O 1
ATOM 686 N N . GLU A 1 84 ? -15.102 8.555 7.965 1 75.25 84 GLU A N 1
ATOM 687 C CA . GLU A 1 84 ? -16.344 7.789 7.832 1 75.25 84 GLU A CA 1
ATOM 688 C C . GLU A 1 84 ? -17.312 8.477 6.871 1 75.25 84 GLU A C 1
ATOM 690 O O . GLU A 1 84 ? -17.938 7.816 6.035 1 75.25 84 GLU A O 1
ATOM 695 N N . LYS A 1 85 ? -17.406 9.789 7.074 1 83 85 LYS A N 1
ATOM 696 C CA . LYS A 1 85 ? -18.266 10.57 6.191 1 83 85 LYS A CA 1
ATOM 697 C C . LYS A 1 85 ? -17.734 10.578 4.762 1 83 85 LYS A C 1
ATOM 699 O O . LYS A 1 85 ? -18.5 10.438 3.807 1 83 85 LYS A O 1
ATOM 704 N N . ILE A 1 86 ? -16.422 10.773 4.605 1 84.19 86 ILE A N 1
ATOM 705 C CA . ILE A 1 86 ? -15.781 10.781 3.295 1 84.19 86 ILE A CA 1
ATOM 706 C C . ILE A 1 86 ? -16.016 9.445 2.598 1 84.19 86 ILE A C 1
ATOM 708 O O . ILE A 1 86 ? -16.391 9.406 1.425 1 84.19 86 ILE A O 1
ATOM 712 N N . TRP A 1 87 ? -15.867 8.477 3.377 1 78.5 87 TRP A N 1
ATOM 713 C CA . TRP A 1 87 ? -15.93 7.129 2.83 1 78.5 87 TRP A CA 1
ATOM 714 C C . TRP A 1 87 ? -17.328 6.812 2.309 1 78.5 87 TRP A C 1
ATOM 716 O O . TRP A 1 87 ? -17.484 6.051 1.353 1 78.5 87 TRP A O 1
ATOM 726 N N . SER A 1 88 ? -18.312 7.305 2.906 1 76 88 SER A N 1
ATOM 727 C CA . SER A 1 88 ? -19.703 6.992 2.566 1 76 88 SER A CA 1
ATOM 728 C C . SER A 1 88 ? -20.234 7.945 1.499 1 76 88 SER A C 1
ATOM 730 O O . SER A 1 88 ? -21.359 7.785 1.028 1 76 88 SER A O 1
ATOM 732 N N . ASP A 1 89 ? -19.422 8.922 1.137 1 82.56 89 ASP A N 1
ATOM 733 C CA . ASP A 1 89 ? -19.812 9.945 0.168 1 82.56 89 ASP A CA 1
ATOM 734 C C . ASP A 1 89 ? -18.922 9.883 -1.074 1 82.56 89 ASP A C 1
ATOM 736 O O . ASP A 1 89 ? -17.766 10.32 -1.043 1 82.56 89 ASP A O 1
ATOM 740 N N . ALA A 1 90 ? -19.453 9.398 -2.145 1 80.5 90 ALA A N 1
ATOM 741 C CA . ALA A 1 90 ? -18.719 9.172 -3.385 1 80.5 90 ALA A CA 1
ATOM 742 C C . ALA A 1 90 ? -18.047 10.453 -3.863 1 80.5 90 ALA A C 1
ATOM 744 O O . ALA A 1 90 ? -16.922 10.422 -4.371 1 80.5 90 ALA A O 1
ATOM 745 N N . ALA A 1 91 ? -18.766 11.531 -3.748 1 85.06 91 ALA A N 1
ATOM 746 C CA . ALA A 1 91 ? -18.203 12.812 -4.188 1 85.06 91 ALA A CA 1
ATOM 747 C C . ALA A 1 91 ? -17.016 13.211 -3.324 1 85.06 91 ALA A C 1
ATOM 749 O O . ALA A 1 91 ? -16 13.688 -3.838 1 85.06 91 ALA A O 1
ATOM 750 N N . ALA A 1 92 ? -17.172 13.023 -2.004 1 85.5 92 ALA A N 1
ATOM 751 C CA . ALA A 1 92 ? -16.078 13.336 -1.082 1 85.5 92 ALA A CA 1
ATOM 752 C C . ALA A 1 92 ? -14.875 12.43 -1.333 1 85.5 92 ALA A C 1
ATOM 754 O O . ALA A 1 92 ? -13.727 12.891 -1.314 1 85.5 92 ALA A O 1
ATOM 755 N N . LEU A 1 93 ? -15.125 11.219 -1.603 1 82.81 93 LEU A N 1
ATOM 756 C CA . LEU A 1 93 ? -14.062 10.258 -1.884 1 82.81 93 LEU A CA 1
ATOM 757 C C . LEU A 1 93 ? -13.312 10.633 -3.154 1 82.81 93 LEU A C 1
ATOM 759 O O . LEU A 1 93 ? -12.086 10.523 -3.211 1 82.81 93 LEU A O 1
ATOM 763 N N . SER A 1 94 ? -14.07 10.992 -4.16 1 84.75 94 SER A N 1
ATOM 764 C CA . SER A 1 94 ? -13.469 11.422 -5.418 1 84.75 94 SER A CA 1
ATOM 765 C C . SER A 1 94 ? -12.57 12.633 -5.211 1 84.75 94 SER A C 1
ATOM 767 O O . SER A 1 94 ? -11.508 12.742 -5.828 1 84.75 94 SER A O 1
ATOM 769 N N . GLN A 1 95 ? -13 13.523 -4.348 1 90.06 95 GLN A N 1
ATOM 770 C CA . GLN A 1 95 ? -12.195 14.695 -4.027 1 90.06 95 GLN A CA 1
ATOM 771 C C . GLN A 1 95 ? -10.898 14.305 -3.33 1 90.06 95 GLN A C 1
ATOM 773 O O . GLN A 1 95 ? -9.828 14.828 -3.652 1 90.06 95 GLN A O 1
ATOM 778 N N . VAL A 1 96 ? -11.008 13.398 -2.416 1 89.56 96 VAL A N 1
ATOM 779 C CA . VAL A 1 96 ? -9.836 12.906 -1.705 1 89.56 96 VAL A CA 1
ATOM 780 C C . VAL A 1 96 ? -8.867 12.266 -2.693 1 89.56 96 VAL A C 1
ATOM 782 O O . VAL A 1 96 ? -7.66 12.508 -2.637 1 89.56 96 VAL A O 1
ATOM 785 N N . LYS A 1 97 ? -9.375 11.508 -3.588 1 86.38 97 LYS A N 1
ATOM 786 C CA . LYS A 1 97 ? -8.555 10.844 -4.598 1 86.38 97 LYS A CA 1
ATOM 787 C C . LYS A 1 97 ? -7.734 11.859 -5.391 1 86.38 97 LYS A C 1
ATOM 789 O O . LYS A 1 97 ? -6.527 11.68 -5.578 1 86.38 97 LYS A O 1
ATOM 794 N N . GLY A 1 98 ? -8.461 12.82 -5.852 1 89.5 98 GLY A N 1
ATOM 795 C CA . GLY A 1 98 ? -7.777 13.859 -6.609 1 89.5 98 GLY A CA 1
ATOM 796 C C . GLY A 1 98 ? -6.715 14.578 -5.801 1 89.5 98 GLY A C 1
ATOM 797 O O . GLY A 1 98 ? -5.598 14.789 -6.281 1 89.5 98 GLY A O 1
ATOM 798 N N . GLU A 1 99 ? -7.051 14.945 -4.594 1 93.5 99 GLU A N 1
ATOM 799 C CA . GLU A 1 99 ? -6.141 15.703 -3.734 1 93.5 99 GLU A CA 1
ATOM 800 C C . GLU A 1 99 ? -4.934 14.859 -3.338 1 93.5 99 GLU A C 1
ATOM 802 O O . GLU A 1 99 ? -3.799 15.344 -3.359 1 93.5 99 GLU A O 1
ATOM 807 N N . VAL A 1 100 ? -5.234 13.625 -3.014 1 92.5 100 VAL A N 1
ATOM 808 C CA . VAL A 1 100 ? -4.148 12.766 -2.551 1 92.5 100 VAL A CA 1
ATOM 809 C C . VAL A 1 100 ? -3.189 12.477 -3.703 1 92.5 100 VAL A C 1
ATOM 811 O O . VAL A 1 100 ? -1.976 12.383 -3.502 1 92.5 100 VAL A O 1
ATOM 814 N N . ALA A 1 101 ? -3.656 12.297 -4.879 1 87.88 101 ALA A N 1
ATOM 815 C CA . ALA A 1 101 ? -2.818 12.109 -6.062 1 87.88 101 ALA A CA 1
ATOM 816 C C . ALA A 1 101 ? -1.904 13.305 -6.285 1 87.88 101 ALA A C 1
ATOM 818 O O . ALA A 1 101 ? -0.717 13.148 -6.578 1 87.88 101 ALA A O 1
ATOM 819 N N . SER A 1 102 ? -2.496 14.438 -6.191 1 92.75 102 SER A N 1
ATOM 820 C CA . SER A 1 102 ? -1.724 15.664 -6.336 1 92.75 102 SER A CA 1
ATOM 821 C C . SER A 1 102 ? -0.626 15.758 -5.281 1 92.75 102 SER A C 1
ATOM 823 O O . SER A 1 102 ? 0.518 16.094 -5.598 1 92.75 102 SER A O 1
ATOM 825 N N . TRP A 1 103 ? -0.948 15.484 -4.051 1 93.5 103 TRP A N 1
ATOM 826 C CA . TRP A 1 103 ? 0.015 15.5 -2.955 1 93.5 103 TRP A CA 1
ATOM 827 C C . TRP A 1 103 ? 1.119 14.469 -3.186 1 93.5 103 TRP A C 1
ATOM 829 O O . TRP A 1 103 ? 2.295 14.742 -2.934 1 93.5 103 TRP A O 1
ATOM 839 N N . SER A 1 104 ? 0.692 13.227 -3.586 1 90.44 104 SER A N 1
ATOM 840 C CA . SER A 1 104 ? 1.676 12.18 -3.852 1 90.44 104 SER A CA 1
ATOM 841 C C . SER A 1 104 ? 2.729 12.656 -4.848 1 90.44 104 SER A C 1
ATOM 843 O O . SER A 1 104 ? 3.926 12.453 -4.637 1 90.44 104 SER A O 1
ATOM 845 N N . GLN A 1 105 ? 2.342 13.281 -5.91 1 88.69 105 GLN A N 1
ATOM 846 C CA . GLN A 1 105 ? 3.246 13.812 -6.926 1 88.69 105 GLN A CA 1
ATOM 847 C C . GLN A 1 105 ? 4.145 14.898 -6.348 1 88.69 105 GLN A C 1
ATOM 849 O O . GLN A 1 105 ? 5.348 14.93 -6.621 1 88.69 105 GLN A O 1
ATOM 854 N N . ARG A 1 106 ? 3.637 15.828 -5.621 1 91.75 106 ARG A N 1
ATOM 855 C CA . ARG A 1 106 ? 4.395 16.906 -5 1 91.75 106 ARG A CA 1
ATOM 856 C C . ARG A 1 106 ? 5.477 16.359 -4.078 1 91.75 106 ARG A C 1
ATOM 858 O O . ARG A 1 106 ? 6.617 16.828 -4.102 1 91.75 106 ARG A O 1
ATOM 865 N N . VAL A 1 107 ? 5.086 15.32 -3.258 1 92.38 107 VAL A N 1
ATOM 866 C CA . VAL A 1 107 ? 6.027 14.719 -2.32 1 92.38 107 VAL A CA 1
ATOM 867 C C . VAL A 1 107 ? 7.148 14.023 -3.088 1 92.38 107 VAL A C 1
ATOM 869 O O . VAL A 1 107 ? 8.32 14.094 -2.695 1 92.38 107 VAL A O 1
ATOM 872 N N . LEU A 1 108 ? 6.82 13.352 -4.168 1 87.19 108 LEU A N 1
ATOM 873 C CA . LEU A 1 108 ? 7.828 12.734 -5.016 1 87.19 108 LEU A CA 1
ATOM 874 C C . LEU A 1 108 ? 8.789 13.773 -5.574 1 87.19 108 LEU A C 1
ATOM 876 O O . LEU A 1 108 ? 10 13.547 -5.621 1 87.19 108 LEU A O 1
ATOM 880 N N . ASP A 1 109 ? 8.281 14.875 -5.977 1 86.25 109 ASP A N 1
ATOM 881 C CA . ASP A 1 109 ? 9.109 15.969 -6.484 1 86.25 109 ASP A CA 1
ATOM 882 C C . ASP A 1 109 ? 10.07 16.469 -5.41 1 86.25 109 ASP A C 1
ATOM 884 O O . ASP A 1 109 ? 11.242 16.75 -5.699 1 86.25 109 ASP A O 1
ATOM 888 N N . MET A 1 110 ? 9.539 16.578 -4.211 1 86.88 110 MET A N 1
ATOM 889 C CA . MET A 1 110 ? 10.359 17.016 -3.084 1 86.88 110 MET A CA 1
ATOM 890 C C . MET A 1 110 ? 11.508 16.031 -2.834 1 86.88 110 MET A C 1
ATOM 892 O O . MET A 1 110 ? 12.586 16.438 -2.387 1 86.88 110 MET A O 1
ATOM 896 N N . SER A 1 111 ? 11.195 14.742 -3.021 1 83.12 111 SER A N 1
ATOM 897 C CA . SER A 1 111 ? 12.164 13.695 -2.732 1 83.12 111 SER A CA 1
ATOM 898 C C . SER A 1 111 ? 13.312 13.711 -3.732 1 83.12 111 SER A C 1
ATOM 900 O O . SER A 1 111 ? 14.398 13.195 -3.449 1 83.12 111 SER A O 1
ATOM 902 N N . GLY A 1 112 ? 13.148 14.266 -4.898 1 76.44 112 GLY A N 1
ATOM 903 C CA . GLY A 1 112 ? 14.148 14.25 -5.953 1 76.44 112 GLY A CA 1
ATOM 904 C C . GLY A 1 112 ? 14.305 12.891 -6.605 1 76.44 112 GLY A C 1
ATOM 905 O O . GLY A 1 112 ? 15.227 12.68 -7.398 1 76.44 112 GLY A O 1
ATOM 906 N N . LEU A 1 113 ? 13.461 11.992 -6.168 1 68.44 113 LEU A N 1
ATOM 907 C CA . LEU A 1 113 ? 13.594 10.625 -6.66 1 68.44 113 LEU A CA 1
ATOM 908 C C . LEU A 1 113 ? 13.188 10.539 -8.125 1 68.44 113 LEU A C 1
ATOM 910 O O . LEU A 1 113 ? 13.641 9.641 -8.844 1 68.44 113 LEU A O 1
ATOM 914 N N . LEU A 1 114 ? 12.266 11.305 -8.586 1 62.28 114 LEU A N 1
ATOM 915 C CA . LEU A 1 114 ? 11.898 11.32 -10 1 62.28 114 LEU A CA 1
ATOM 916 C C . LEU A 1 114 ? 13.047 11.844 -10.859 1 62.28 114 LEU A C 1
ATOM 918 O O . LEU A 1 114 ? 13.188 11.461 -12.016 1 62.28 114 LEU A O 1
ATOM 922 N N . SER A 1 115 ? 13.727 12.875 -10.422 1 53.19 115 SER A N 1
ATOM 923 C CA . SER A 1 115 ? 14.852 13.414 -11.18 1 53.19 115 SER A CA 1
ATOM 924 C C . SER A 1 115 ? 16.016 12.422 -11.234 1 53.19 115 SER A C 1
ATOM 926 O O . SER A 1 115 ? 16.781 12.422 -12.188 1 53.19 115 SER A O 1
ATOM 928 N N . GLU A 1 116 ? 16.312 11.781 -10.164 1 48.03 116 GLU A N 1
ATOM 929 C CA . GLU A 1 116 ? 17.438 10.852 -10.227 1 48.03 116 GLU A CA 1
ATOM 930 C C . GLU A 1 116 ? 17.188 9.742 -11.242 1 48.03 116 GLU A C 1
ATOM 932 O O . GLU A 1 116 ? 18.109 9.25 -11.883 1 48.03 116 GLU A O 1
ATOM 937 N N . SER A 1 117 ? 16.078 9.305 -11.383 1 40.84 117 SER A N 1
ATOM 938 C CA . SER A 1 117 ? 15.867 8.32 -12.445 1 40.84 117 SER A CA 1
ATOM 939 C C . SER A 1 117 ? 16.094 8.938 -13.82 1 40.84 117 SER A C 1
ATOM 941 O O . SER A 1 117 ? 16.469 8.234 -14.766 1 40.84 117 SER A O 1
ATOM 943 N N . VAL A 1 118 ? 15.828 10.18 -14.008 1 39.88 118 VAL A N 1
ATOM 944 C CA . VAL A 1 118 ? 16.094 10.797 -15.297 1 39.88 118 VAL A CA 1
ATOM 945 C C . VAL A 1 118 ? 17.594 11.094 -15.422 1 39.88 118 VAL A C 1
ATOM 947 O O . VAL A 1 118 ? 18.172 10.984 -16.5 1 39.88 118 VAL A O 1
ATOM 950 N N . SER A 1 119 ? 18.234 11.492 -14.477 1 39.06 119 SER A N 1
ATOM 951 C CA . SER A 1 119 ? 19.625 11.898 -14.711 1 39.06 119 SER A CA 1
ATOM 952 C C . SER A 1 119 ? 20.5 10.688 -14.984 1 39.06 119 SER A C 1
ATOM 954 O O . SER A 1 119 ? 21.641 10.836 -15.453 1 39.06 119 SER A O 1
ATOM 956 N N . GLU A 1 120 ? 20.344 9.641 -14.273 1 34.91 120 GLU A N 1
ATOM 957 C CA . GLU A 1 120 ? 21.328 8.602 -14.578 1 34.91 120 GLU A CA 1
ATOM 958 C C . GLU A 1 120 ? 21.141 8.047 -15.984 1 34.91 120 GLU A C 1
ATOM 960 O O . GLU A 1 120 ? 22.031 7.391 -16.531 1 34.91 120 GLU A O 1
ATOM 965 N N . ALA A 1 121 ? 20.125 8.367 -16.547 1 33.16 121 ALA A N 1
ATOM 966 C CA . ALA A 1 121 ? 20 7.945 -17.953 1 33.16 121 ALA A CA 1
ATOM 967 C C . ALA A 1 121 ? 20.641 8.961 -18.891 1 33.16 121 ALA A C 1
ATOM 969 O O . ALA A 1 121 ? 20.641 8.789 -20.109 1 33.16 121 ALA A O 1
ATOM 970 N N . CYS A 1 122 ? 21.016 10.094 -18.438 1 26.86 122 CYS A N 1
ATOM 971 C CA . CYS A 1 122 ? 21.797 10.891 -19.391 1 26.86 122 CYS A CA 1
ATOM 972 C C . CYS A 1 122 ? 23.281 10.578 -19.266 1 26.86 122 CYS A C 1
ATOM 974 O O . CYS A 1 122 ? 23.797 10.406 -18.156 1 26.86 122 CYS A O 1
ATOM 976 N N . MET B 1 1 ? 10.273 -0.945 23.703 1 48.66 1 MET B N 1
ATOM 977 C CA . MET B 1 1 ? 10.219 -0.147 22.484 1 48.66 1 MET B CA 1
ATOM 978 C C . MET B 1 1 ? 8.961 -0.478 21.688 1 48.66 1 MET B C 1
ATOM 980 O O . MET B 1 1 ? 8.664 -1.648 21.438 1 48.66 1 MET B O 1
ATOM 984 N N . THR B 1 2 ? 7.934 0.446 21.562 1 60.16 2 THR B N 1
ATOM 985 C CA . THR B 1 2 ? 6.66 0.197 20.891 1 60.16 2 THR B CA 1
ATOM 986 C C . THR B 1 2 ? 6.867 -0.008 19.391 1 60.16 2 THR B C 1
ATOM 988 O O . THR B 1 2 ? 7.93 0.312 18.859 1 60.16 2 THR B O 1
ATOM 991 N N . ASP B 1 3 ? 5.969 -0.836 18.875 1 65.31 3 ASP B N 1
ATOM 992 C CA . ASP B 1 3 ? 6.027 -1.09 17.438 1 65.31 3 ASP B CA 1
ATOM 993 C C . ASP B 1 3 ? 6.301 0.197 16.656 1 65.31 3 ASP B C 1
ATOM 995 O O . ASP B 1 3 ? 7.047 0.191 15.68 1 65.31 3 ASP B O 1
ATOM 999 N N . LEU B 1 4 ? 5.723 1.309 17.172 1 72.25 4 LEU B N 1
ATOM 1000 C CA . LEU B 1 4 ? 5.898 2.613 16.547 1 72.25 4 LEU B CA 1
ATO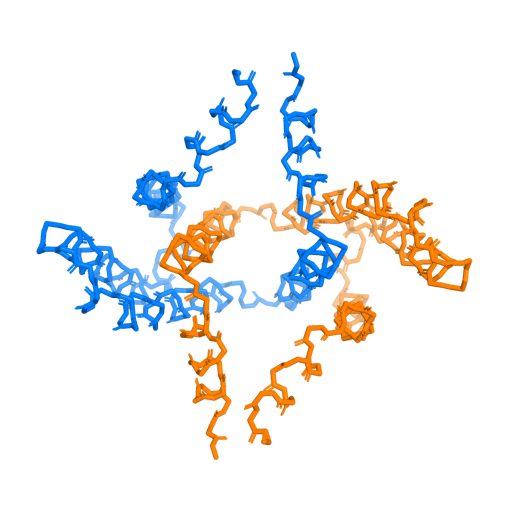M 1001 C C . LEU B 1 4 ? 7.34 3.094 16.688 1 72.25 4 LEU B C 1
ATOM 1003 O O . LEU B 1 4 ? 7.891 3.691 15.75 1 72.25 4 LEU B O 1
ATOM 1007 N N . THR B 1 5 ? 7.934 2.85 17.812 1 75.81 5 THR B N 1
ATOM 1008 C CA . THR B 1 5 ? 9.312 3.258 18.062 1 75.81 5 THR B CA 1
ATOM 1009 C C . THR B 1 5 ? 10.266 2.518 17.125 1 75.81 5 THR B C 1
ATOM 1011 O O . THR B 1 5 ? 11.211 3.111 16.594 1 75.81 5 THR B O 1
ATOM 1014 N N . LYS B 1 6 ? 10.078 1.258 17.016 1 70.5 6 LYS B N 1
ATOM 1015 C CA . LYS B 1 6 ? 10.898 0.463 16.094 1 70.5 6 LYS B CA 1
ATOM 1016 C C . LYS B 1 6 ? 10.766 0.96 14.664 1 70.5 6 LYS B C 1
ATOM 1018 O O . LYS B 1 6 ? 11.766 1.062 13.945 1 70.5 6 LYS B O 1
ATOM 1023 N N . LYS B 1 7 ? 9.492 1.263 14.25 1 76.44 7 LYS B N 1
ATOM 1024 C CA . LYS B 1 7 ? 9.227 1.776 12.906 1 76.44 7 LYS B CA 1
ATOM 1025 C C . LYS B 1 7 ? 9.906 3.121 12.688 1 76.44 7 LYS B C 1
ATOM 1027 O O . LYS B 1 7 ? 10.469 3.369 11.617 1 76.44 7 LYS B O 1
ATOM 1032 N N . GLN B 1 8 ? 9.859 3.893 13.758 1 83.31 8 GLN B N 1
ATOM 1033 C CA . GLN B 1 8 ? 10.5 5.199 13.672 1 83.31 8 GLN B CA 1
ATOM 1034 C C . GLN B 1 8 ? 12.008 5.062 13.477 1 83.31 8 GLN B C 1
ATOM 1036 O O . GLN B 1 8 ? 12.602 5.75 12.641 1 83.31 8 GLN B O 1
ATOM 1041 N N . GLU B 1 9 ? 12.594 4.215 14.273 1 80.19 9 GLU B N 1
ATOM 1042 C CA . GLU B 1 9 ? 14.039 4.012 14.211 1 80.19 9 GLU B CA 1
ATOM 1043 C C . GLU B 1 9 ? 14.469 3.557 12.82 1 80.19 9 GLU B C 1
ATOM 1045 O O . GLU B 1 9 ? 15.469 4.039 12.289 1 80.19 9 GLU B O 1
ATOM 1050 N N . ARG B 1 10 ? 13.766 2.682 12.266 1 78.5 10 ARG B N 1
ATOM 1051 C CA . ARG B 1 10 ? 14.055 2.182 10.93 1 78.5 10 ARG B CA 1
ATOM 1052 C C . ARG B 1 10 ? 13.867 3.273 9.883 1 78.5 10 ARG B C 1
ATOM 1054 O O . ARG B 1 10 ? 14.68 3.414 8.969 1 78.5 10 ARG B O 1
ATOM 1061 N N . PHE B 1 11 ? 12.711 3.98 10.07 1 83.94 11 PHE B N 1
ATOM 1062 C CA . PHE B 1 11 ? 12.359 5.055 9.148 1 83.94 11 PHE B CA 1
ATOM 1063 C C . PHE B 1 11 ? 13.43 6.137 9.148 1 83.94 11 PHE B C 1
ATOM 1065 O O . PHE B 1 11 ? 13.797 6.652 8.086 1 83.94 11 PHE B O 1
ATOM 1072 N N . LEU B 1 12 ? 14.008 6.371 10.281 1 85.19 12 LEU B N 1
ATOM 1073 C CA . LEU B 1 12 ? 14.953 7.473 10.422 1 85.19 12 LEU B CA 1
ATOM 1074 C C . LEU B 1 12 ? 16.328 7.066 9.914 1 85.19 12 LEU B C 1
ATOM 1076 O O . LEU B 1 12 ? 17.188 7.918 9.695 1 85.19 12 LEU B O 1
ATOM 1080 N N . GLN B 1 13 ? 16.594 5.773 9.672 1 81.94 13 GLN B N 1
ATOM 1081 C CA . GLN B 1 13 ? 17.844 5.297 9.102 1 81.94 13 GLN B CA 1
ATOM 1082 C C . GLN B 1 13 ? 17.938 5.625 7.613 1 81.94 13 GLN B C 1
ATOM 1084 O O . GLN B 1 13 ? 19.031 5.695 7.047 1 81.94 13 GLN B O 1
ATOM 1089 N N . ASP B 1 14 ? 16.781 5.816 7.02 1 81.31 14 ASP B N 1
ATOM 1090 C CA . ASP B 1 14 ? 16.734 6.148 5.598 1 81.31 14 ASP B CA 1
ATOM 1091 C C . ASP B 1 14 ? 17.094 7.609 5.359 1 81.31 14 ASP B C 1
ATOM 1093 O O . ASP B 1 14 ? 16.906 8.453 6.234 1 81.31 14 ASP B O 1
ATOM 1097 N N . ASP B 1 15 ? 17.734 7.828 4.168 1 84.62 15 ASP B N 1
ATOM 1098 C CA . ASP B 1 15 ? 17.984 9.219 3.797 1 84.62 15 ASP B CA 1
ATOM 1099 C C . ASP B 1 15 ? 16.672 9.938 3.465 1 84.62 15 ASP B C 1
ATOM 1101 O O . ASP B 1 15 ? 15.633 9.289 3.285 1 84.62 15 ASP B O 1
ATOM 1105 N N . ILE B 1 16 ? 16.609 11.242 3.414 1 84.88 16 ILE B N 1
ATOM 1106 C CA . ILE B 1 16 ? 15.422 12.078 3.283 1 84.88 16 ILE B CA 1
ATOM 1107 C C . ILE B 1 16 ? 14.688 11.719 1.995 1 84.88 16 ILE B C 1
ATOM 1109 O O . ILE B 1 16 ? 13.469 11.516 2.006 1 84.88 16 ILE B O 1
ATOM 1113 N N . PRO B 1 17 ? 15.391 11.555 0.814 1 82.06 17 PRO B N 1
ATOM 1114 C CA . PRO B 1 17 ? 14.68 11.172 -0.405 1 82.06 17 PRO B CA 1
ATOM 1115 C C . PRO B 1 17 ? 13.93 9.852 -0.258 1 82.06 17 PRO B C 1
ATOM 1117 O O . PRO B 1 17 ? 12.797 9.727 -0.72 1 82.06 17 PRO B O 1
ATOM 1120 N N . THR B 1 18 ? 14.477 8.906 0.425 1 81.75 18 THR B N 1
ATOM 1121 C CA . THR B 1 18 ? 13.844 7.609 0.645 1 81.75 18 THR B CA 1
ATOM 1122 C C . THR B 1 18 ? 12.648 7.746 1.589 1 81.75 18 THR B C 1
ATOM 1124 O O . THR B 1 18 ? 11.602 7.141 1.36 1 81.75 18 THR B O 1
ATOM 1127 N N . ARG B 1 19 ? 12.781 8.547 2.629 1 84.88 19 ARG B N 1
ATOM 1128 C CA . ARG B 1 19 ? 11.68 8.797 3.561 1 84.88 19 ARG B CA 1
ATOM 1129 C C . ARG B 1 19 ? 10.492 9.43 2.85 1 84.88 19 ARG B C 1
ATOM 1131 O O . ARG B 1 19 ? 9.352 9.016 3.041 1 84.88 19 ARG B O 1
ATOM 1138 N N . LEU B 1 20 ? 10.758 10.422 2.047 1 86.75 20 LEU B N 1
ATOM 1139 C CA . LEU B 1 20 ? 9.711 11.078 1.27 1 86.75 20 LEU B CA 1
ATOM 1140 C C . LEU B 1 20 ? 9.102 10.117 0.256 1 86.75 20 LEU B C 1
ATOM 1142 O O . LEU B 1 20 ? 7.914 10.195 -0.054 1 86.75 20 LEU B O 1
ATOM 1146 N N . GLY B 1 21 ? 9.891 9.18 -0.222 1 83.31 21 GLY B N 1
ATOM 1147 C CA . GLY B 1 21 ? 9.383 8.125 -1.09 1 83.31 21 GLY B CA 1
ATOM 1148 C C . GLY B 1 21 ? 8.352 7.238 -0.416 1 83.31 21 GLY B C 1
ATOM 1149 O O . GLY B 1 21 ? 7.328 6.898 -1.016 1 83.31 21 GLY B O 1
ATOM 1150 N N . HIS B 1 22 ? 8.641 6.883 0.841 1 82.44 22 HIS B N 1
ATOM 1151 C CA . HIS B 1 22 ? 7.68 6.094 1.607 1 82.44 22 HIS B CA 1
ATOM 1152 C C . HIS B 1 22 ? 6.363 6.844 1.781 1 82.44 22 HIS B C 1
ATOM 1154 O O . HIS B 1 22 ? 5.289 6.254 1.666 1 82.44 22 HIS B O 1
ATOM 1160 N N . LEU B 1 23 ? 6.473 8.18 2.111 1 89.38 23 LEU B N 1
ATOM 1161 C CA . LEU B 1 23 ? 5.293 9.023 2.262 1 89.38 23 LEU B CA 1
ATOM 1162 C C . LEU B 1 23 ? 4.5 9.078 0.961 1 89.38 23 LEU B C 1
ATOM 1164 O O . LEU B 1 23 ? 3.281 8.891 0.964 1 89.38 23 LEU B O 1
ATOM 1168 N N . ALA B 1 24 ? 5.145 9.273 -0.162 1 87.69 24 ALA B N 1
ATOM 1169 C CA . ALA B 1 24 ? 4.492 9.32 -1.469 1 87.69 24 ALA B CA 1
ATOM 1170 C C . ALA B 1 24 ? 3.799 7.996 -1.779 1 87.69 24 ALA B C 1
ATOM 1172 O O . ALA B 1 24 ? 2.688 7.98 -2.314 1 87.69 24 ALA B O 1
ATOM 1173 N N . ALA B 1 25 ? 4.441 6.914 -1.47 1 81.56 25 ALA B N 1
ATOM 1174 C CA . ALA B 1 25 ? 3.869 5.59 -1.697 1 81.56 25 ALA B CA 1
ATOM 1175 C C . ALA B 1 25 ? 2.59 5.398 -0.889 1 81.56 25 ALA B C 1
ATOM 1177 O O . ALA B 1 25 ? 1.608 4.848 -1.39 1 81.56 25 ALA B O 1
ATOM 1178 N N . ASN B 1 26 ? 2.58 5.852 0.422 1 83.69 26 ASN B N 1
ATOM 1179 C CA . ASN B 1 26 ? 1.37 5.789 1.236 1 83.69 26 ASN B CA 1
ATOM 1180 C C . ASN B 1 26 ? 0.23 6.586 0.61 1 83.69 26 ASN B C 1
ATOM 1182 O O . ASN B 1 26 ? -0.906 6.109 0.551 1 83.69 26 ASN B O 1
ATOM 1186 N N . LEU B 1 27 ? 0.552 7.82 0.168 1 88.81 27 LEU B N 1
ATOM 1187 C CA . LEU B 1 27 ? -0.463 8.664 -0.448 1 88.81 27 LEU B CA 1
ATOM 1188 C C . LEU B 1 27 ? -1.031 8.008 -1.701 1 88.81 27 LEU B C 1
ATOM 1190 O O . LEU B 1 27 ? -2.244 8.031 -1.923 1 88.81 27 LEU B O 1
ATOM 1194 N N . ALA B 1 28 ? -0.202 7.418 -2.506 1 82.38 28 ALA B N 1
ATOM 1195 C CA . ALA B 1 28 ? -0.65 6.691 -3.691 1 82.38 28 ALA B CA 1
ATOM 1196 C C . ALA B 1 28 ? -1.566 5.531 -3.311 1 82.38 28 ALA B C 1
ATOM 1198 O O . ALA B 1 28 ? -2.553 5.262 -4 1 82.38 28 ALA B O 1
ATOM 1199 N N . ARG B 1 29 ? -1.256 4.93 -2.199 1 78.88 29 ARG B N 1
ATOM 1200 C CA . ARG B 1 29 ? -2.07 3.814 -1.729 1 78.88 29 ARG B CA 1
ATOM 1201 C C . ARG B 1 29 ? -3.424 4.301 -1.222 1 78.88 29 ARG B C 1
ATOM 1203 O O . ARG B 1 29 ? -4.445 3.648 -1.443 1 78.88 29 ARG B O 1
ATOM 1210 N N . ILE B 1 30 ? -3.508 5.395 -0.52 1 81.19 30 ILE B N 1
ATOM 1211 C CA . ILE B 1 30 ? -4.766 5.984 -0.074 1 81.19 30 ILE B CA 1
ATOM 1212 C C . ILE B 1 30 ? -5.648 6.285 -1.281 1 81.19 30 ILE B C 1
ATOM 1214 O O . ILE B 1 30 ? -6.848 6 -1.268 1 81.19 30 ILE B O 1
ATOM 1218 N N . LYS B 1 31 ? -4.988 6.906 -2.291 1 79.12 31 LYS B N 1
ATOM 1219 C CA . LYS B 1 31 ? -5.715 7.176 -3.529 1 79.12 31 LYS B CA 1
ATOM 1220 C C . LYS B 1 31 ? -6.328 5.898 -4.094 1 79.12 31 LYS B C 1
ATOM 1222 O O . LYS B 1 31 ? -7.492 5.887 -4.496 1 79.12 31 LYS B O 1
ATOM 1227 N N . SER B 1 32 ? -5.578 4.969 -4.125 1 69.88 32 SER B N 1
ATOM 1228 C CA . SER B 1 32 ? -6.023 3.705 -4.703 1 69.88 32 SER B CA 1
ATOM 1229 C C . SER B 1 32 ? -7.191 3.117 -3.918 1 69.88 32 SER B C 1
ATOM 1231 O O . SER B 1 32 ? -8.117 2.553 -4.504 1 69.88 32 SER B O 1
ATOM 1233 N N . PHE B 1 33 ? -7.156 3.271 -2.641 1 65.94 33 PHE B N 1
ATOM 1234 C CA . PHE B 1 33 ? -8.227 2.764 -1.789 1 65.94 33 PHE B CA 1
ATOM 1235 C C . PHE B 1 33 ? -9.5 3.58 -1.979 1 65.94 33 PHE B C 1
ATOM 1237 O O . PHE B 1 33 ? -10.609 3.045 -1.876 1 65.94 33 PHE B O 1
ATOM 1244 N N . SER B 1 34 ? -9.32 4.941 -1.968 1 59.75 34 SER B N 1
ATOM 1245 C CA . SER B 1 34 ? -10.484 5.805 -2.119 1 59.75 34 SER B CA 1
ATOM 1246 C C . SER B 1 34 ? -11.195 5.547 -3.443 1 59.75 34 SER B C 1
ATOM 1248 O O . SER B 1 34 ? -12.305 6.035 -3.662 1 59.75 34 SER B O 1
ATOM 1250 N N . ASP B 1 35 ? -10.562 5.109 -4.215 1 53.19 35 ASP B N 1
ATOM 1251 C CA . ASP B 1 35 ? -11.242 4.738 -5.453 1 53.19 35 ASP B CA 1
ATOM 1252 C C . ASP B 1 35 ? -12.367 3.74 -5.188 1 53.19 35 ASP B C 1
ATOM 1254 O O . ASP B 1 35 ? -12.227 2.848 -4.348 1 53.19 35 ASP B O 1
ATOM 1258 N N . GLU B 1 36 ? -13.664 4.551 -4.91 1 45.38 36 GLU B N 1
ATOM 1259 C CA . GLU B 1 36 ? -14.922 3.877 -4.602 1 45.38 36 GLU B CA 1
ATOM 1260 C C . GLU B 1 36 ? -14.742 2.361 -4.559 1 45.38 36 GLU B C 1
ATOM 1262 O O . GLU B 1 36 ? -15.109 1.716 -3.576 1 45.38 36 GLU B O 1
ATOM 1267 N N . GLN B 1 37 ? -15.656 1.823 -5.523 1 41.28 37 GLN B N 1
ATOM 1268 C CA . GLN B 1 37 ? -16.125 0.461 -5.738 1 41.28 37 GLN B CA 1
ATOM 1269 C C . GLN B 1 37 ? -15.016 -0.555 -5.504 1 41.28 37 GLN B C 1
ATOM 1271 O O . GLN B 1 37 ? -15.281 -1.689 -5.102 1 41.28 37 GLN B O 1
ATOM 1276 N N . THR B 1 38 ? -13.805 -0.577 -6.383 1 46.84 38 THR B N 1
ATOM 1277 C CA . THR B 1 38 ? -13.148 -1.674 -7.086 1 46.84 38 THR B CA 1
ATOM 1278 C C . THR B 1 38 ? -11.977 -2.215 -6.27 1 46.84 38 THR B C 1
ATOM 1280 O O . THR B 1 38 ? -10.852 -1.732 -6.395 1 46.84 38 THR B O 1
ATOM 1283 N N . HIS B 1 39 ? -12.18 -2.193 -5.023 1 54 39 HIS B N 1
ATOM 1284 C CA . HIS B 1 39 ? -11.234 -2.777 -4.082 1 54 39 HIS B CA 1
ATOM 1285 C C . HIS B 1 39 ? -10.586 -4.035 -4.66 1 54 39 HIS B C 1
ATOM 1287 O O . HIS B 1 39 ? -9.359 -4.156 -4.676 1 54 39 HIS B O 1
ATOM 1293 N N . PRO B 1 40 ? -11.625 -4.859 -5.074 1 62.47 40 PRO B N 1
ATOM 1294 C CA . PRO B 1 40 ? -11.047 -6.078 -5.641 1 62.47 40 PRO B CA 1
ATOM 1295 C C . PRO B 1 40 ? -10.031 -5.789 -6.742 1 62.47 40 PRO B C 1
ATOM 1297 O O . PRO B 1 40 ? -9.023 -6.488 -6.855 1 62.47 40 PRO B O 1
ATOM 1300 N N . ASP B 1 41 ? -10.352 -4.59 -7.363 1 65.94 41 ASP B N 1
ATOM 1301 C CA . ASP B 1 41 ? -9.469 -4.281 -8.484 1 65.94 41 ASP B CA 1
ATOM 1302 C C . ASP B 1 41 ? -8.086 -3.844 -7.996 1 65.94 41 ASP B C 1
ATOM 1304 O O . ASP B 1 41 ? -7.074 -4.152 -8.625 1 65.94 41 ASP B O 1
ATOM 1308 N N . PHE B 1 42 ? -8.086 -3.186 -6.98 1 71.94 42 PHE B N 1
ATOM 1309 C CA . PHE B 1 42 ? -6.816 -2.715 -6.449 1 71.94 42 PHE B CA 1
ATOM 1310 C C . PHE B 1 42 ? -5.953 -3.887 -5.992 1 71.94 42 PHE B C 1
ATOM 1312 O O . PHE B 1 42 ? -4.75 -3.916 -6.25 1 71.94 42 PHE B O 1
ATOM 1319 N N . ALA B 1 43 ? -6.609 -4.789 -5.258 1 77.25 43 ALA B N 1
ATOM 1320 C CA . ALA B 1 43 ? -5.859 -5.973 -4.836 1 77.25 43 ALA B CA 1
ATOM 1321 C C . ALA B 1 43 ? -5.305 -6.73 -6.035 1 77.25 43 ALA B C 1
ATOM 1323 O O . ALA B 1 43 ? -4.168 -7.199 -6.012 1 77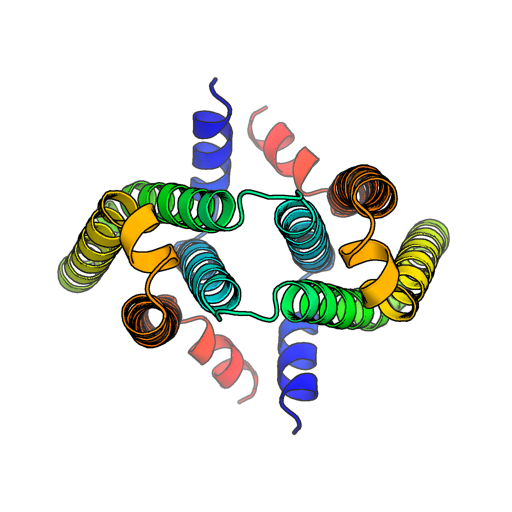.25 43 ALA B O 1
ATOM 1324 N N . VAL B 1 44 ? -6.082 -6.699 -7.078 1 79.5 44 VAL B N 1
ATOM 1325 C CA . VAL B 1 44 ? -5.656 -7.383 -8.297 1 79.5 44 VAL B CA 1
ATOM 1326 C C . VAL B 1 44 ? -4.473 -6.648 -8.914 1 79.5 44 VAL B C 1
ATOM 1328 O O . VAL B 1 44 ? -3.533 -7.273 -9.414 1 79.5 44 VAL B O 1
ATOM 1331 N N . ASN B 1 45 ? -4.531 -5.336 -8.891 1 81 45 ASN B N 1
ATOM 1332 C CA . ASN B 1 45 ? -3.42 -4.547 -9.406 1 81 45 ASN B CA 1
ATOM 1333 C C . ASN B 1 45 ? -2.141 -4.797 -8.609 1 81 45 ASN B C 1
ATOM 1335 O O . ASN B 1 45 ? -1.058 -4.906 -9.188 1 81 45 ASN B O 1
ATOM 1339 N N . LEU B 1 46 ? -2.24 -4.883 -7.301 1 83.44 46 LEU B N 1
ATOM 1340 C CA . LEU B 1 46 ? -1.095 -5.199 -6.453 1 83.44 46 LEU B CA 1
ATOM 1341 C C . LEU B 1 46 ? -0.552 -6.59 -6.766 1 83.44 46 LEU B C 1
ATOM 1343 O O . LEU B 1 46 ? 0.663 -6.797 -6.785 1 83.44 46 LEU B O 1
ATOM 1347 N N . ILE B 1 47 ? -1.478 -7.508 -7.012 1 88.44 47 ILE B N 1
ATOM 1348 C CA . ILE B 1 47 ? -1.088 -8.867 -7.371 1 88.44 47 ILE B CA 1
ATOM 1349 C C . ILE B 1 47 ? -0.309 -8.852 -8.688 1 88.44 47 ILE B C 1
ATOM 1351 O O . ILE B 1 47 ? 0.772 -9.438 -8.781 1 88.44 47 ILE B O 1
ATOM 1355 N N . ARG B 1 48 ? -0.795 -8.125 -9.648 1 86.38 48 ARG B N 1
ATOM 1356 C CA . ARG B 1 48 ? -0.14 -8.023 -10.945 1 86.38 48 ARG B CA 1
ATOM 1357 C C . ARG B 1 48 ? 1.244 -7.395 -10.812 1 86.38 48 ARG B C 1
ATOM 1359 O O . ARG B 1 48 ? 2.217 -7.898 -11.375 1 86.38 48 ARG B O 1
ATOM 1366 N N . GLU B 1 49 ? 1.32 -6.285 -10.102 1 87.62 49 GLU B N 1
ATOM 1367 C CA . GLU B 1 49 ? 2.6 -5.617 -9.883 1 87.62 49 GLU B CA 1
ATOM 1368 C C . GLU B 1 49 ? 3.588 -6.535 -9.172 1 87.62 49 GLU B C 1
ATOM 1370 O O . GLU B 1 49 ? 4.773 -6.562 -9.516 1 87.62 49 GLU B O 1
ATOM 1375 N N . SER B 1 50 ? 3.125 -7.254 -8.203 1 91.62 50 SER B N 1
ATOM 1376 C CA . SER B 1 50 ? 3.961 -8.203 -7.477 1 91.62 50 SER B CA 1
ATOM 1377 C C . SER B 1 50 ? 4.48 -9.305 -8.398 1 91.62 50 SER B C 1
ATOM 1379 O O . SER B 1 50 ? 5.621 -9.742 -8.266 1 91.62 50 SER B O 1
ATOM 1381 N N . GLN B 1 51 ? 3.674 -9.758 -9.383 1 91.38 51 GLN B N 1
ATOM 1382 C CA . GLN B 1 51 ? 4.098 -10.75 -10.359 1 91.38 51 GLN B CA 1
ATOM 1383 C C . GLN B 1 51 ? 5.238 -10.227 -11.219 1 91.38 51 GLN B C 1
ATOM 1385 O O . GLN B 1 51 ? 6.184 -10.953 -11.523 1 91.38 51 GLN B O 1
ATOM 1390 N N . TYR B 1 52 ? 5.172 -8.961 -11.594 1 90.31 52 TYR B N 1
ATOM 1391 C CA . TYR B 1 52 ? 6.262 -8.344 -12.336 1 90.31 52 TYR B CA 1
ATOM 1392 C C . TYR B 1 52 ? 7.535 -8.297 -11.5 1 90.31 52 TYR B C 1
ATOM 1394 O O . TYR B 1 52 ? 8.625 -8.602 -12 1 90.31 52 TYR B O 1
ATOM 1402 N N . PHE B 1 53 ? 7.438 -7.879 -10.227 1 91.94 53 PHE B N 1
ATOM 1403 C CA . PHE B 1 53 ? 8.586 -7.805 -9.336 1 91.94 53 PHE B CA 1
ATOM 1404 C C . PHE B 1 53 ? 9.289 -9.156 -9.242 1 91.94 53 PHE B C 1
ATOM 1406 O O . PHE B 1 53 ? 10.516 -9.227 -9.242 1 91.94 53 PHE B O 1
ATOM 1413 N N . ILE B 1 54 ? 8.453 -10.234 -9.148 1 92.5 54 ILE B N 1
ATOM 1414 C CA . ILE B 1 54 ? 9 -11.586 -9.062 1 92.5 54 ILE B CA 1
ATOM 1415 C C . ILE B 1 54 ? 9.711 -11.938 -10.367 1 92.5 54 ILE B C 1
ATOM 1417 O O . ILE B 1 54 ? 10.844 -12.414 -10.352 1 92.5 54 ILE B O 1
ATOM 1421 N N . GLU B 1 55 ? 9.078 -11.648 -11.484 1 91.44 55 GLU B N 1
ATOM 1422 C CA . GLU B 1 55 ? 9.641 -11.945 -12.805 1 91.44 55 GLU B CA 1
ATOM 1423 C C . GLU B 1 55 ? 10.969 -11.219 -13.008 1 91.44 55 GLU B C 1
ATOM 1425 O O . GLU B 1 55 ? 11.898 -11.781 -13.586 1 91.44 55 GLU B O 1
ATOM 1430 N N . TRP B 1 56 ? 11.102 -10.023 -12.516 1 91 56 TRP B N 1
ATOM 1431 C CA . TRP B 1 56 ? 12.281 -9.188 -12.734 1 91 56 TRP B CA 1
ATOM 1432 C C . TRP B 1 56 ? 13.383 -9.539 -11.742 1 91 56 TRP B C 1
ATOM 1434 O O . TRP B 1 56 ? 14.562 -9.297 -12 1 91 56 TRP B O 1
ATOM 1444 N N . THR B 1 57 ? 13.016 -10.125 -10.586 1 92.69 57 THR B N 1
ATOM 1445 C CA . THR B 1 57 ? 13.977 -10.344 -9.516 1 92.69 57 THR B CA 1
ATOM 1446 C C . THR B 1 57 ? 14.422 -11.805 -9.469 1 92.69 57 THR B C 1
ATOM 1448 O O . THR B 1 57 ? 15.594 -12.094 -9.242 1 92.69 57 THR B O 1
ATOM 1451 N N . ALA B 1 58 ? 13.492 -12.766 -9.711 1 91.12 58 ALA B N 1
ATOM 1452 C CA . ALA B 1 58 ? 13.695 -14.195 -9.484 1 91.12 58 ALA B CA 1
ATOM 1453 C C . ALA B 1 58 ? 14.914 -14.703 -10.266 1 91.12 58 ALA B C 1
ATOM 1455 O O . ALA B 1 58 ? 15.703 -15.5 -9.742 1 91.12 58 ALA B O 1
ATOM 1456 N N . PRO B 1 59 ? 15.141 -14.242 -11.523 1 90.19 59 PRO B N 1
ATOM 1457 C CA . PRO B 1 59 ? 16.266 -14.773 -12.305 1 90.19 59 PRO B CA 1
ATOM 1458 C C . PRO B 1 59 ? 17.625 -14.438 -11.695 1 90.19 59 PRO B C 1
ATOM 1460 O O . PRO B 1 59 ? 18.625 -15.07 -12.031 1 90.19 59 PRO B O 1
ATOM 1463 N N . GLN B 1 60 ? 17.734 -13.438 -10.82 1 90.44 60 GLN B N 1
ATOM 1464 C CA . GLN B 1 60 ? 19 -12.969 -10.242 1 90.44 60 GLN B CA 1
ATOM 1465 C C . GLN B 1 60 ? 19.219 -13.586 -8.867 1 90.44 60 GLN B C 1
ATOM 1467 O O . GLN B 1 60 ? 20.266 -13.352 -8.234 1 90.44 60 GLN B O 1
ATOM 1472 N N . MET B 1 61 ? 18.312 -14.383 -8.438 1 90.38 61 MET B N 1
ATOM 1473 C CA . MET B 1 61 ? 18.406 -15 -7.117 1 90.38 61 MET B CA 1
ATOM 1474 C C . MET B 1 61 ? 19.031 -16.391 -7.207 1 90.38 61 MET B C 1
ATOM 1476 O O . MET B 1 61 ? 19.172 -16.938 -8.297 1 90.38 61 MET B O 1
ATOM 1480 N N . ASP B 1 62 ? 19.562 -16.906 -6.055 1 92 62 ASP B N 1
ATOM 1481 C CA . ASP B 1 62 ? 20 -18.297 -6.027 1 92 62 ASP B CA 1
ATOM 1482 C C . ASP B 1 62 ? 18.828 -19.25 -6.301 1 92 62 ASP B C 1
ATOM 1484 O O . ASP B 1 62 ? 17.672 -18.859 -6.172 1 92 62 ASP B O 1
ATOM 1488 N N . ILE B 1 63 ? 19 -20.453 -6.648 1 92.81 63 ILE B N 1
ATOM 1489 C CA . ILE B 1 63 ? 18.016 -21.406 -7.16 1 92.81 63 ILE B CA 1
ATOM 1490 C C . ILE B 1 63 ? 16.922 -21.625 -6.125 1 92.81 63 ILE B C 1
ATOM 1492 O O . ILE B 1 63 ? 15.734 -21.656 -6.469 1 92.81 63 ILE B O 1
ATOM 1496 N N . ASP B 1 64 ? 17.297 -21.781 -4.863 1 92.88 64 ASP B N 1
ATOM 1497 C CA . ASP B 1 64 ? 16.312 -22.062 -3.816 1 92.88 64 ASP B CA 1
ATOM 1498 C C . ASP B 1 64 ? 15.367 -20.875 -3.615 1 92.88 64 ASP B C 1
ATOM 1500 O O . ASP B 1 64 ? 14.156 -21.047 -3.535 1 92.88 64 ASP B O 1
ATOM 1504 N N . THR B 1 65 ? 15.945 -19.672 -3.551 1 92.88 65 THR B N 1
ATOM 1505 C CA . THR B 1 65 ? 15.156 -18.469 -3.354 1 92.88 65 THR B CA 1
ATOM 1506 C C . THR B 1 65 ? 14.305 -18.172 -4.586 1 92.88 65 THR B C 1
ATOM 1508 O O . THR B 1 65 ? 13.148 -17.766 -4.461 1 92.88 65 THR B O 1
ATOM 1511 N N . ALA B 1 66 ? 14.883 -18.406 -5.777 1 94.06 66 ALA B N 1
ATOM 1512 C CA . ALA B 1 66 ? 14.133 -18.25 -7.02 1 94.06 66 ALA B CA 1
ATOM 1513 C C . ALA B 1 66 ? 12.914 -19.156 -7.047 1 94.06 66 ALA B C 1
ATOM 1515 O O . ALA B 1 66 ? 11.828 -18.734 -7.453 1 94.06 66 ALA B O 1
ATOM 1516 N N . ALA B 1 67 ? 13.117 -20.375 -6.609 1 94.75 67 ALA B N 1
ATOM 1517 C CA . ALA B 1 67 ? 12.023 -21.344 -6.59 1 94.75 67 ALA B CA 1
ATOM 1518 C C . ALA B 1 67 ? 10.906 -20.875 -5.664 1 94.75 67 ALA B C 1
ATOM 1520 O O . ALA B 1 67 ? 9.727 -21.031 -5.984 1 94.75 67 ALA B O 1
ATOM 1521 N N . GLU B 1 68 ? 11.281 -20.297 -4.535 1 94.94 68 GLU B N 1
ATOM 1522 C CA . GLU B 1 68 ? 10.289 -19.797 -3.594 1 94.94 68 GLU B CA 1
ATOM 1523 C C . GLU B 1 68 ? 9.516 -18.625 -4.195 1 94.94 68 GLU B C 1
ATOM 1525 O O . GLU B 1 68 ? 8.289 -18.547 -4.043 1 94.94 68 GLU B O 1
ATOM 1530 N N . LEU B 1 69 ? 10.25 -17.75 -4.875 1 95.19 69 LEU B N 1
ATOM 1531 C CA . LEU B 1 69 ? 9.594 -16.625 -5.516 1 95.19 69 LEU B CA 1
ATOM 1532 C C . LEU B 1 69 ? 8.656 -17.094 -6.621 1 95.19 69 LEU B C 1
ATOM 1534 O O . LEU B 1 69 ? 7.562 -16.531 -6.785 1 95.19 69 LEU B O 1
ATOM 1538 N N . VAL B 1 70 ? 9.023 -18.109 -7.328 1 93.81 70 VAL B N 1
ATOM 1539 C CA . VAL B 1 70 ? 8.18 -18.672 -8.383 1 93.81 70 VAL B CA 1
ATOM 1540 C C . VAL B 1 70 ? 6.922 -19.281 -7.773 1 93.81 70 VAL B C 1
ATOM 1542 O O . VAL B 1 70 ? 5.824 -19.125 -8.32 1 93.81 70 VAL B O 1
ATOM 1545 N N . ASP B 1 71 ? 7.066 -19.938 -6.629 1 95.88 71 ASP B N 1
ATOM 1546 C CA . ASP B 1 71 ? 5.91 -20.484 -5.922 1 95.88 71 ASP B CA 1
ATOM 1547 C C . ASP B 1 71 ? 4.953 -19.359 -5.504 1 95.88 71 ASP B C 1
ATOM 1549 O O . ASP B 1 71 ? 3.734 -19.5 -5.613 1 95.88 71 ASP B O 1
ATOM 1553 N N . LEU B 1 72 ? 5.523 -18.281 -4.992 1 96.25 72 LEU B N 1
ATOM 1554 C CA . LEU B 1 72 ? 4.711 -17.109 -4.668 1 96.25 72 LEU B CA 1
ATOM 1555 C C . LEU B 1 72 ? 4.004 -16.578 -5.91 1 96.25 72 LEU B C 1
ATOM 1557 O O . LEU B 1 72 ? 2.816 -16.25 -5.859 1 96.25 72 LEU B O 1
ATOM 1561 N N . GLY B 1 73 ? 4.738 -16.516 -7.035 1 94.62 73 GLY B N 1
ATOM 1562 C CA . GLY B 1 73 ? 4.133 -16.109 -8.289 1 94.62 73 GLY B CA 1
ATOM 1563 C C . GLY B 1 73 ? 2.943 -16.953 -8.688 1 94.62 73 GLY B C 1
ATOM 1564 O O . GLY B 1 73 ? 1.915 -16.438 -9.125 1 94.62 73 GLY B O 1
ATOM 1565 N N . ARG B 1 74 ? 3.051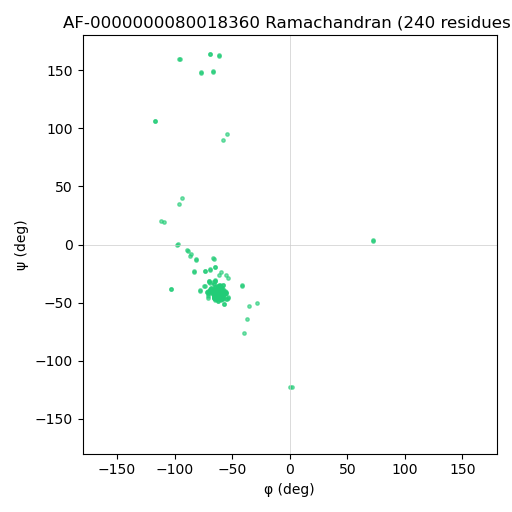 -18.234 -8.508 1 94.81 74 ARG B N 1
ATOM 1566 C CA . ARG B 1 74 ? 1.964 -19.156 -8.805 1 94.81 74 ARG B CA 1
ATOM 1567 C C . ARG B 1 74 ? 0.764 -18.906 -7.898 1 94.81 74 ARG B C 1
ATOM 1569 O O . ARG B 1 74 ? -0.38 -18.906 -8.359 1 94.81 74 ARG B O 1
ATOM 1576 N N . THR B 1 75 ? 1.056 -18.734 -6.613 1 95.31 75 THR B N 1
ATOM 1577 C CA . THR B 1 75 ? 0.004 -18.438 -5.648 1 95.31 75 THR B CA 1
ATOM 1578 C C . THR B 1 75 ? -0.732 -17.156 -6.039 1 95.31 75 THR B C 1
ATOM 1580 O O . THR B 1 75 ? -1.965 -17.125 -6.066 1 95.31 75 THR B O 1
ATOM 1583 N N . LEU B 1 76 ? 0.073 -16.125 -6.449 1 94.38 76 LEU B N 1
ATOM 1584 C CA . LEU B 1 76 ? -0.513 -14.852 -6.863 1 94.38 76 LEU B CA 1
ATOM 1585 C C . LEU B 1 76 ? -1.361 -15.031 -8.117 1 94.38 76 LEU B C 1
ATOM 1587 O O . LEU B 1 76 ? -2.441 -14.445 -8.227 1 94.38 76 LEU B O 1
ATOM 1591 N N . SER B 1 77 ? -0.919 -15.859 -9.047 1 92.38 77 SER B N 1
ATOM 1592 C CA . SER B 1 77 ? -1.669 -16.141 -10.266 1 92.38 77 SER B CA 1
ATOM 1593 C C . SER B 1 77 ? -3.002 -16.812 -9.961 1 92.38 77 SER B C 1
ATOM 1595 O O . SER B 1 77 ? -4.027 -16.469 -10.555 1 92.38 77 SER B O 1
ATOM 1597 N N . ARG B 1 78 ? -2.955 -17.75 -9.016 1 92.31 78 ARG B N 1
ATOM 1598 C CA . ARG B 1 78 ? -4.18 -18.422 -8.602 1 92.31 78 ARG B CA 1
ATOM 1599 C C . ARG B 1 78 ? -5.168 -17.453 -7.977 1 92.31 78 ARG B C 1
ATOM 1601 O O . ARG B 1 78 ? -6.363 -17.484 -8.281 1 92.31 78 ARG B O 1
ATOM 1608 N N . TRP B 1 79 ? -4.676 -16.641 -7.105 1 92.25 79 TRP B N 1
ATOM 1609 C CA . TRP B 1 79 ? -5.535 -15.625 -6.504 1 92.25 79 TRP B CA 1
ATOM 1610 C C . TRP B 1 79 ? -6.113 -14.703 -7.566 1 92.25 79 TRP B C 1
ATOM 1612 O O . TRP B 1 79 ? -7.316 -14.422 -7.566 1 92.25 79 TRP B O 1
ATOM 1622 N N . LYS B 1 80 ? -5.254 -14.25 -8.445 1 87.19 80 LYS B N 1
ATOM 1623 C CA . LYS B 1 80 ? -5.66 -13.312 -9.484 1 87.19 80 LYS B CA 1
ATOM 1624 C C . LYS B 1 80 ? -6.785 -13.891 -10.336 1 87.19 80 LYS B C 1
ATOM 1626 O O . LYS B 1 80 ? -7.773 -13.211 -10.617 1 87.19 80 LYS B O 1
ATOM 1631 N N . LEU B 1 81 ? -6.695 -15.156 -10.664 1 88.69 81 LEU B N 1
ATOM 1632 C CA . LEU B 1 81 ? -7.66 -15.836 -11.523 1 88.69 81 LEU B CA 1
ATOM 1633 C C . LEU B 1 81 ? -9 -16 -10.812 1 88.69 81 LEU B C 1
ATOM 1635 O O . LEU B 1 81 ? -10.055 -15.969 -11.453 1 88.69 81 LEU B O 1
ATOM 1639 N N . ASN B 1 82 ? -8.922 -16.141 -9.523 1 88.12 82 ASN B N 1
ATOM 1640 C CA . ASN B 1 82 ? -10.125 -16.438 -8.758 1 88.12 82 ASN B CA 1
ATOM 1641 C C . ASN B 1 82 ? -10.516 -15.258 -7.863 1 88.12 82 ASN B C 1
ATOM 1643 O O . ASN B 1 82 ? -11.266 -15.43 -6.902 1 88.12 82 ASN B O 1
ATOM 1647 N N . TRP B 1 83 ? -10.039 -14.117 -8.172 1 84.94 83 TRP B N 1
ATOM 1648 C CA . TRP B 1 83 ? -10.109 -13 -7.234 1 84.94 83 TRP B CA 1
ATOM 1649 C C . TRP B 1 83 ? -11.562 -12.609 -6.961 1 84.94 83 TRP B C 1
ATOM 1651 O O . TRP B 1 83 ? -11.93 -12.32 -5.82 1 84.94 83 TRP B O 1
ATOM 1661 N N . GLU B 1 84 ? -12.367 -12.609 -8 1 75.38 84 GLU B N 1
ATOM 1662 C CA . GLU B 1 84 ? -13.766 -12.242 -7.812 1 75.38 84 GLU B CA 1
ATOM 1663 C C . GLU B 1 84 ? -14.461 -13.164 -6.816 1 75.38 84 GLU B C 1
ATOM 1665 O O . GLU B 1 84 ? -15.211 -12.711 -5.949 1 75.38 84 GLU B O 1
ATOM 1670 N N . LYS B 1 85 ? -14.195 -14.453 -7.016 1 83 85 LYS B N 1
ATOM 1671 C CA . LYS B 1 85 ? -14.75 -15.445 -6.105 1 83 85 LYS B CA 1
ATOM 1672 C C . LYS B 1 85 ? -14.18 -15.281 -4.699 1 83 85 LYS B C 1
ATOM 1674 O O . LYS B 1 85 ? -14.922 -15.359 -3.711 1 83 85 LYS B O 1
ATOM 1679 N N . ILE B 1 86 ? -12.875 -15.094 -4.598 1 84.56 86 ILE B N 1
ATOM 1680 C CA . ILE B 1 86 ? -12.211 -14.906 -3.312 1 84.56 86 ILE B CA 1
ATOM 1681 C C . ILE B 1 86 ? -12.789 -13.688 -2.602 1 84.56 86 ILE B C 1
ATOM 1683 O O . ILE B 1 86 ? -13.125 -13.75 -1.415 1 84.56 86 ILE B O 1
ATOM 1687 N N . TRP B 1 87 ? -12.945 -12.727 -3.379 1 78.56 87 TRP B N 1
ATOM 1688 C CA . TRP B 1 87 ? -13.375 -11.445 -2.824 1 78.56 87 TRP B CA 1
ATOM 1689 C C . TRP B 1 87 ? -14.789 -11.547 -2.25 1 78.56 87 TRP B C 1
ATOM 1691 O O . TRP B 1 87 ? -15.125 -10.852 -1.288 1 78.56 87 TRP B O 1
ATOM 1701 N N . SER B 1 88 ? -15.609 -12.305 -2.82 1 76.06 88 SER B N 1
ATOM 1702 C CA . SER B 1 88 ? -17.016 -12.406 -2.43 1 76.06 88 SER B CA 1
ATOM 1703 C C . SER B 1 88 ? -17.203 -13.461 -1.348 1 76.06 88 SER B C 1
ATOM 1705 O O . SER B 1 88 ? -18.312 -13.633 -0.841 1 76.06 88 SER B O 1
ATOM 1707 N N . ASP B 1 89 ? -16.141 -14.172 -1.02 1 82.81 89 ASP B N 1
ATOM 1708 C CA . ASP B 1 89 ? -16.188 -15.25 -0.039 1 82.81 89 ASP B CA 1
ATOM 1709 C C . ASP B 1 89 ? -15.305 -14.93 1.168 1 82.81 89 ASP B C 1
ATOM 1711 O O . ASP B 1 89 ? -14.078 -15.016 1.09 1 82.81 89 ASP B O 1
ATOM 1715 N N . ALA B 1 90 ? -15.922 -14.602 2.262 1 80.81 90 ALA B N 1
ATOM 1716 C CA . ALA B 1 90 ? -15.227 -14.156 3.471 1 80.81 90 ALA B CA 1
ATOM 1717 C C . ALA B 1 90 ? -14.195 -15.188 3.918 1 80.81 90 ALA B C 1
ATOM 1719 O O . ALA B 1 90 ? -13.109 -14.828 4.379 1 80.81 90 ALA B O 1
ATOM 1720 N N . ALA B 1 91 ? -14.578 -16.438 3.832 1 85.5 91 ALA B N 1
ATOM 1721 C CA . ALA B 1 91 ? -13.656 -17.484 4.246 1 85.5 91 ALA B CA 1
ATOM 1722 C C . ALA B 1 91 ? -12.43 -17.531 3.334 1 85.5 91 ALA B C 1
ATOM 1724 O O . ALA B 1 91 ? -11.305 -17.688 3.807 1 85.5 91 ALA B O 1
ATOM 1725 N N . ALA B 1 92 ? -12.68 -17.422 2.014 1 85.5 92 ALA B N 1
ATOM 1726 C CA . ALA B 1 92 ? -11.578 -17.406 1.049 1 85.5 92 ALA B CA 1
ATOM 1727 C C . ALA B 1 92 ? -10.688 -16.188 1.255 1 85.5 92 ALA B C 1
ATOM 1729 O O . ALA B 1 92 ? -9.461 -16.297 1.192 1 85.5 92 ALA B O 1
ATOM 1730 N N . LEU B 1 93 ? -11.273 -15.086 1.527 1 83.12 93 LEU B N 1
ATOM 1731 C CA . LEU B 1 93 ? -10.531 -13.852 1.769 1 83.12 93 LEU B CA 1
ATOM 1732 C C . LEU B 1 93 ? -9.656 -13.984 3.01 1 83.12 93 LEU B C 1
ATOM 1734 O O . LEU B 1 93 ? -8.508 -13.523 3.016 1 83.12 93 LEU B O 1
ATOM 1738 N N . SER B 1 94 ? -10.227 -14.539 4.059 1 85.06 94 SER B N 1
ATOM 1739 C CA . SER B 1 94 ? -9.477 -14.758 5.289 1 85.06 94 SER B CA 1
ATOM 1740 C C . SER B 1 94 ? -8.273 -15.664 5.047 1 85.06 94 SER B C 1
ATOM 1742 O O . SER B 1 94 ? -7.203 -15.445 5.617 1 85.06 94 SER B O 1
ATOM 1744 N N . GLN B 1 95 ? -8.461 -16.641 4.195 1 90.19 95 GLN B N 1
ATOM 1745 C CA . GLN B 1 95 ? -7.363 -17.547 3.848 1 90.19 95 GLN B CA 1
ATOM 1746 C C . GLN B 1 95 ? -6.262 -16.797 3.1 1 90.19 95 GLN B C 1
ATOM 1748 O O . GLN B 1 95 ? -5.074 -16.984 3.379 1 90.19 95 GLN B O 1
ATOM 1753 N N . VAL B 1 96 ? -6.676 -15.977 2.176 1 89.62 96 VAL B N 1
ATOM 1754 C CA . VAL B 1 96 ? -5.719 -15.18 1.42 1 89.62 96 VAL B CA 1
ATOM 1755 C C . VAL B 1 96 ? -4.941 -14.266 2.369 1 89.62 96 VAL B C 1
ATOM 1757 O O . VAL B 1 96 ? -3.717 -14.156 2.266 1 89.62 96 VAL B O 1
ATOM 1760 N N . LYS B 1 97 ? -5.605 -13.68 3.281 1 86.44 97 LYS B N 1
ATOM 1761 C CA . LYS B 1 97 ? -4.973 -12.789 4.258 1 86.44 97 LYS B CA 1
ATOM 1762 C C . LYS B 1 97 ? -3.869 -13.516 5.02 1 86.44 97 LYS B C 1
ATOM 1764 O O . LYS B 1 97 ? -2.762 -12.992 5.16 1 86.44 97 LYS B O 1
ATOM 1769 N N . GLY B 1 98 ? -4.273 -14.641 5.508 1 89.62 98 GLY B N 1
ATOM 1770 C CA . GLY B 1 98 ? -3.289 -15.422 6.242 1 89.62 98 GLY B CA 1
ATOM 1771 C C . GLY B 1 98 ? -2.096 -15.828 5.395 1 89.62 98 GLY B C 1
ATOM 1772 O O . GLY B 1 98 ? -0.949 -15.688 5.828 1 89.62 98 GLY B O 1
ATOM 1773 N N . GLU B 1 99 ? -2.354 -16.297 4.203 1 93.75 99 GLU B N 1
ATOM 1774 C CA . GLU B 1 99 ? -1.296 -16.766 3.311 1 93.75 99 GLU B CA 1
ATOM 1775 C C . GLU B 1 99 ? -0.397 -15.609 2.865 1 93.75 99 GLU B C 1
ATOM 1777 O O . GLU B 1 99 ? 0.828 -15.75 2.844 1 93.75 99 GLU B O 1
ATOM 1782 N N . VAL B 1 100 ? -1.06 -14.508 2.547 1 92.56 100 VAL B N 1
ATOM 1783 C CA . VAL B 1 100 ? -0.285 -13.383 2.039 1 92.56 100 VAL B CA 1
ATOM 1784 C C . VAL B 1 100 ? 0.59 -12.812 3.152 1 92.56 100 VAL B C 1
ATOM 1786 O O . VAL B 1 100 ? 1.717 -12.375 2.904 1 92.56 100 VAL B O 1
ATOM 1789 N N . ALA B 1 101 ? 0.131 -12.766 4.348 1 88.12 101 ALA B N 1
ATOM 1790 C CA . ALA B 1 101 ? 0.921 -12.32 5.492 1 88.12 101 ALA B CA 1
ATOM 1791 C C . ALA B 1 101 ? 2.15 -13.203 5.688 1 88.12 101 ALA B C 1
ATOM 1793 O O . ALA B 1 101 ? 3.25 -12.703 5.934 1 88.12 101 ALA B O 1
ATOM 1794 N N . SER B 1 102 ? 1.906 -14.461 5.621 1 93.06 102 SER B N 1
ATOM 1795 C CA . SER B 1 102 ? 3.008 -15.414 5.738 1 93.06 102 SER B CA 1
ATOM 1796 C C . SER B 1 102 ? 4.043 -15.195 4.641 1 93.06 102 SER B C 1
ATOM 1798 O O . SER B 1 102 ? 5.246 -15.188 4.91 1 93.06 102 SER B O 1
ATOM 1800 N N . TRP B 1 103 ? 3.617 -15.039 3.43 1 93.81 103 TRP B N 1
ATOM 1801 C CA . TRP B 1 103 ? 4.5 -14.781 2.297 1 93.81 103 TRP B CA 1
ATOM 1802 C C . TRP B 1 103 ? 5.266 -13.477 2.486 1 93.81 103 TRP B C 1
ATOM 1804 O O . TRP B 1 103 ? 6.461 -13.398 2.191 1 93.81 103 TRP B O 1
ATOM 1814 N N . SER B 1 104 ? 4.5 -12.406 2.896 1 90.69 104 SER B N 1
ATOM 1815 C CA . SER B 1 104 ? 5.145 -11.117 3.129 1 90.69 104 SER B CA 1
ATOM 1816 C C . SER B 1 104 ? 6.32 -11.258 4.09 1 90.69 104 SER B C 1
ATOM 1818 O O . SER B 1 104 ? 7.402 -10.719 3.834 1 90.69 104 SER B O 1
ATOM 1820 N N . GLN B 1 105 ? 6.172 -11.961 5.156 1 89.06 105 GLN B N 1
ATOM 1821 C CA . GLN B 1 105 ? 7.227 -12.195 6.141 1 89.06 105 GLN B CA 1
ATOM 1822 C C . GLN B 1 105 ? 8.383 -12.984 5.531 1 89.06 105 GLN B C 1
ATOM 1824 O O . GLN B 1 105 ? 9.547 -12.656 5.758 1 89.06 105 GLN B O 1
ATOM 1829 N N . ARG B 1 106 ? 8.141 -14.016 4.82 1 92.06 106 ARG B N 1
ATOM 1830 C CA . ARG B 1 106 ? 9.148 -14.836 4.172 1 92.06 106 ARG B CA 1
ATOM 1831 C C . ARG B 1 106 ? 10 -14.008 3.209 1 92.06 106 ARG B C 1
ATOM 1833 O O . ARG B 1 106 ? 11.227 -14.133 3.193 1 92.06 106 ARG B O 1
ATOM 1840 N N . VAL B 1 107 ? 9.305 -13.156 2.404 1 92.5 107 VAL B N 1
ATOM 1841 C CA . VAL B 1 107 ? 10 -12.312 1.433 1 92.5 107 VAL B CA 1
ATOM 1842 C C . VAL B 1 107 ? 10.898 -11.312 2.16 1 92.5 107 VAL B C 1
ATOM 1844 O O . VAL B 1 107 ? 12.023 -11.047 1.725 1 92.5 107 VAL B O 1
ATOM 1847 N N . LEU B 1 108 ? 10.414 -10.766 3.252 1 87.81 108 LEU B N 1
ATOM 1848 C CA . LEU B 1 108 ? 11.227 -9.867 4.066 1 87.81 108 LEU B CA 1
ATOM 1849 C C . LEU B 1 108 ? 12.469 -10.578 4.59 1 87.81 108 LEU B C 1
ATOM 1851 O O . LEU B 1 108 ? 13.562 -10.016 4.594 1 87.81 108 LEU B O 1
ATOM 1855 N N . ASP B 1 109 ? 12.312 -11.773 5.012 1 86.88 109 ASP B N 1
ATOM 1856 C CA . ASP B 1 109 ? 13.438 -12.578 5.488 1 86.88 109 ASP B CA 1
ATOM 1857 C C . ASP B 1 109 ? 14.469 -12.789 4.383 1 86.88 109 ASP B C 1
ATOM 1859 O O . ASP B 1 109 ? 15.672 -12.711 4.629 1 86.88 109 ASP B O 1
ATOM 1863 N N . MET B 1 110 ? 13.953 -13.055 3.193 1 87.19 110 MET B N 1
ATOM 1864 C CA . MET B 1 110 ? 14.828 -13.242 2.037 1 87.19 110 MET B CA 1
ATOM 1865 C C . MET B 1 110 ? 15.633 -11.977 1.751 1 87.19 110 MET B C 1
ATOM 1867 O O . MET B 1 110 ? 16.766 -12.055 1.271 1 87.19 110 MET B O 1
ATOM 1871 N N . SER B 1 111 ? 14.953 -10.828 1.949 1 83.31 111 SER B N 1
ATOM 1872 C CA . SER B 1 111 ? 15.57 -9.547 1.628 1 83.31 111 SER B CA 1
ATOM 1873 C C . SER B 1 111 ? 16.703 -9.219 2.588 1 83.31 111 SER B C 1
ATOM 1875 O O . SER B 1 111 ? 17.578 -8.414 2.268 1 83.31 111 SER B O 1
ATOM 1877 N N . GLY B 1 112 ? 16.75 -9.797 3.768 1 77 112 GLY B N 1
ATOM 1878 C CA . GLY B 1 112 ? 17.75 -9.484 4.785 1 77 112 GLY B CA 1
ATOM 1879 C C . GLY B 1 112 ? 17.531 -8.133 5.438 1 77 112 GLY B C 1
ATOM 1880 O O . GLY B 1 112 ? 18.375 -7.66 6.199 1 77 112 GLY B O 1
ATOM 1881 N N . LEU B 1 113 ? 16.438 -7.512 5.023 1 68.88 113 LEU B N 1
ATOM 1882 C CA . LEU B 1 113 ? 16.188 -6.16 5.516 1 68.88 113 LEU B CA 1
ATOM 1883 C C . LEU B 1 113 ? 15.812 -6.184 6.996 1 68.88 113 LEU B C 1
ATOM 1885 O O . LEU B 1 113 ? 15.992 -5.188 7.699 1 68.88 113 LEU B O 1
ATOM 1889 N N . LEU B 1 114 ? 15.164 -7.199 7.492 1 61.84 114 LEU B N 1
ATOM 1890 C CA . LEU B 1 114 ? 14.859 -7.305 8.914 1 61.84 114 LEU B CA 1
ATOM 1891 C C . LEU B 1 114 ? 16.141 -7.461 9.734 1 61.84 114 LEU B C 1
ATOM 1893 O O . LEU B 1 114 ? 16.203 -7.023 10.883 1 61.84 114 LEU B O 1
ATOM 1897 N N . SER B 1 115 ? 17.078 -8.258 9.289 1 53.09 115 SER B N 1
ATOM 1898 C CA . SER B 1 115 ? 18.328 -8.43 10.008 1 53.09 115 SER B CA 1
ATOM 1899 C C . SER B 1 115 ? 19.141 -7.141 10.031 1 53.09 115 SER B C 1
ATOM 1901 O O . SER B 1 115 ? 19.922 -6.91 10.953 1 53.09 115 SER B O 1
ATOM 1903 N N . GLU B 1 116 ? 19.203 -6.461 8.969 1 47.53 116 GLU B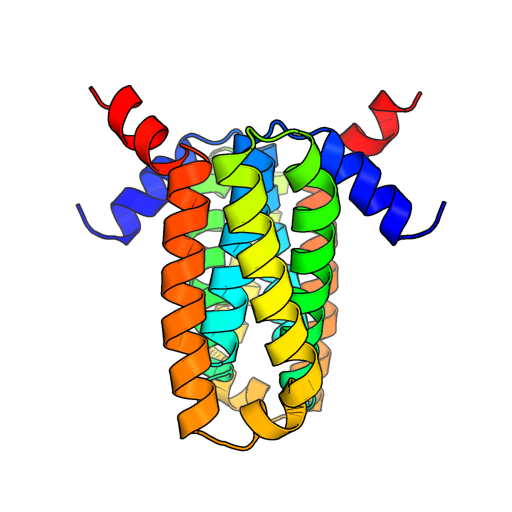 N 1
ATOM 1904 C CA . GLU B 1 116 ? 20 -5.238 9.008 1 47.53 116 GLU B CA 1
ATOM 1905 C C . GLU B 1 116 ? 19.453 -4.25 10.031 1 47.53 116 GLU B C 1
ATOM 1907 O O . GLU B 1 116 ? 20.219 -3.512 10.664 1 47.53 116 GLU B O 1
ATOM 1912 N N . SER B 1 117 ? 18.266 -4.164 10.219 1 40.81 117 SER B N 1
ATOM 1913 C CA . SER B 1 117 ? 17.797 -3.295 11.281 1 40.81 117 SER B CA 1
ATOM 1914 C C . SER B 1 117 ? 18.219 -3.818 12.656 1 40.81 117 SER B C 1
ATOM 1916 O O . SER B 1 117 ? 18.375 -3.041 13.602 1 40.81 117 SER B O 1
ATOM 1918 N N . VAL B 1 118 ? 18.328 -5.082 12.852 1 39.81 118 VAL B N 1
ATOM 1919 C CA . VAL B 1 118 ? 18.797 -5.594 14.141 1 39.81 118 VAL B CA 1
ATOM 1920 C C . VAL B 1 118 ? 20.312 -5.453 14.234 1 39.81 118 VAL B C 1
ATOM 1922 O O . VAL B 1 118 ? 20.844 -5.191 15.312 1 39.81 118 VAL B O 1
ATOM 1925 N N . SER B 1 119 ? 21.031 -5.672 13.297 1 38.59 119 SER B N 1
ATOM 1926 C CA . SER B 1 119 ? 22.484 -5.664 13.508 1 38.59 119 SER B CA 1
ATOM 1927 C C . SER B 1 119 ? 23 -4.25 13.781 1 38.59 119 SER B C 1
ATOM 1929 O O . SER B 1 119 ? 24.125 -4.07 14.234 1 38.59 119 SER B O 1
ATOM 1931 N N . GLU B 1 120 ? 22.547 -3.264 13.094 1 34.97 120 GLU B N 1
ATOM 1932 C CA . GLU B 1 120 ? 23.172 -1.984 13.398 1 34.97 120 GLU B CA 1
ATOM 1933 C C . GLU B 1 120 ? 22.859 -1.534 14.82 1 34.97 120 GLU B C 1
ATOM 1935 O O . GLU B 1 120 ? 23.484 -0.619 15.344 1 34.97 120 GLU B O 1
ATOM 1940 N N . ALA B 1 121 ? 21.984 -2.135 15.398 1 33.59 121 ALA B N 1
ATOM 1941 C CA . ALA B 1 121 ? 21.781 -1.774 16.797 1 33.59 121 ALA B CA 1
ATOM 1942 C C . ALA B 1 121 ? 22.719 -2.549 17.703 1 33.59 121 ALA B C 1
ATOM 1944 O O . ALA B 1 121 ? 22.672 -2.389 18.938 1 33.59 121 ALA B O 1
ATOM 1945 N N . CYS B 1 122 ? 23.453 -3.504 17.266 1 26.88 122 CYS B N 1
ATOM 1946 C CA . CYS B 1 122 ? 24.453 -4.039 18.188 1 26.88 122 CYS B CA 1
ATOM 1947 C C . CYS B 1 122 ? 25.766 -3.281 18.062 1 26.88 122 CYS B C 1
ATOM 1949 O O . CYS B 1 122 ? 26.203 -2.959 16.953 1 26.88 122 CYS B O 1
#

Organism: NCBI:txid2019572

Secondary structure (DSSP, 8-state):
--HHHHHHHHHHHS-HHHHHHHHHHHHHHHHHHHSSS-HHHHHHHHHHHHHHHHHHHGGGS-HHHHHHHHHHHHHHHHHHHTHHHHHH-HHHHHHHHHHHHHHHHHHHHHHTHHHHHHHTT-/--HHHHHHHHHHHS-HHHHHHHHHHHHHHHHHHHSSS-HHHHHHHHHHHHHHHHHHHGGGS-HHHHHHHHHHHHHHHHHHHTHHHHHH-HHHHHHHHHHHHHHHHHHHHHHTHHHHHHHTT-